Protein AF-A0A2E9U7H0-F1 (afdb_monomer_lite)

Structure (mmCIF, N/CA/C/O backbone):
data_AF-A0A2E9U7H0-F1
#
_entry.id   AF-A0A2E9U7H0-F1
#
loop_
_atom_site.group_PDB
_atom_site.id
_atom_site.type_symbol
_atom_site.label_atom_id
_atom_site.label_alt_id
_atom_site.label_comp_id
_atom_site.label_asym_id
_atom_site.label_entity_id
_atom_site.label_seq_id
_atom_site.pdbx_PDB_ins_code
_atom_site.Cartn_x
_atom_site.Cartn_y
_atom_site.Cartn_z
_atom_site.occupancy
_atom_site.B_iso_or_equiv
_atom_site.auth_seq_id
_atom_site.auth_comp_id
_atom_site.auth_asym_id
_atom_site.auth_atom_id
_atom_site.pdbx_PDB_model_num
ATOM 1 N N . VAL A 1 1 ? -11.841 -15.320 25.698 1.00 79.38 1 VAL A N 1
ATOM 2 C CA . VAL A 1 1 ? -11.397 -14.280 24.738 1.00 79.38 1 VAL A CA 1
ATOM 3 C C . VAL A 1 1 ? -12.535 -13.711 23.890 1.00 79.38 1 VAL A C 1
ATOM 5 O O . VAL A 1 1 ? -13.037 -12.668 24.269 1.00 79.38 1 VAL A O 1
ATOM 8 N N . ALA A 1 2 ? -13.002 -14.340 22.795 1.00 81.38 2 ALA A N 1
ATOM 9 C CA . ALA A 1 2 ? -13.961 -13.701 21.863 1.00 81.38 2 ALA A CA 1
ATOM 10 C C . ALA A 1 2 ? -15.262 -13.190 22.521 1.00 81.38 2 ALA A C 1
ATOM 12 O O . ALA A 1 2 ? -15.654 -12.044 22.304 1.00 81.38 2 ALA A O 1
ATOM 13 N N . GLY A 1 3 ? -15.876 -14.000 23.393 1.00 81.75 3 GLY A N 1
ATOM 14 C CA . GLY A 1 3 ? -17.064 -13.599 24.160 1.00 81.75 3 GLY A CA 1
ATOM 15 C C . GLY A 1 3 ? -16.808 -12.492 25.192 1.00 81.75 3 GLY A C 1
ATOM 16 O O . GLY A 1 3 ? -17.699 -11.694 25.458 1.00 81.75 3 GLY A O 1
ATOM 17 N N . GLU A 1 4 ? -15.588 -12.390 25.725 1.00 86.81 4 GLU A N 1
ATOM 18 C CA . GLU A 1 4 ? -15.208 -11.348 26.692 1.00 86.81 4 GLU A CA 1
ATOM 19 C C . GLU A 1 4 ? -14.979 -10.003 25.995 1.00 86.81 4 GLU A C 1
ATOM 21 O O . GLU A 1 4 ? -15.407 -8.966 26.494 1.00 86.81 4 GLU A O 1
ATOM 26 N N . VAL A 1 5 ? -14.354 -10.020 24.810 1.00 83.88 5 VAL A N 1
ATOM 27 C CA . VAL A 1 5 ? -14.070 -8.805 24.026 1.00 83.88 5 VAL A CA 1
ATOM 28 C C . VAL A 1 5 ? -15.203 -8.411 23.075 1.00 83.88 5 VAL A C 1
ATOM 30 O O . VAL A 1 5 ? -15.071 -7.429 22.348 1.00 83.88 5 VAL A O 1
ATOM 33 N N . LYS A 1 6 ? -16.312 -9.166 23.063 1.00 86.06 6 LYS A N 1
ATOM 34 C CA . LYS A 1 6 ? -17.460 -8.970 22.157 1.00 86.06 6 LYS A CA 1
ATOM 35 C C . LYS A 1 6 ? -17.037 -8.837 20.685 1.00 86.06 6 LYS A C 1
ATOM 37 O O . LYS A 1 6 ? -17.562 -7.997 19.956 1.00 86.06 6 LYS A O 1
ATOM 42 N N . ALA A 1 7 ? -16.072 -9.650 20.262 1.00 84.19 7 ALA A N 1
ATOM 43 C CA . ALA A 1 7 ? -15.556 -9.658 18.896 1.00 84.19 7 ALA A CA 1
ATOM 44 C C . ALA A 1 7 ? -15.972 -10.934 18.157 1.00 84.19 7 ALA A C 1
ATOM 46 O O . ALA A 1 7 ? -16.203 -11.975 18.775 1.00 84.19 7 ALA A O 1
ATOM 47 N N . ASP A 1 8 ? -16.031 -10.851 16.827 1.00 88.38 8 ASP A N 1
ATOM 48 C CA . ASP A 1 8 ? -16.269 -12.011 15.970 1.00 88.38 8 ASP A CA 1
ATOM 49 C C . ASP A 1 8 ? -15.183 -13.081 16.175 1.00 88.38 8 ASP A C 1
ATOM 51 O O . ASP A 1 8 ? -13.991 -12.772 16.276 1.00 88.38 8 ASP A O 1
ATOM 55 N N . VAL A 1 9 ? -15.585 -14.352 16.234 1.00 90.88 9 VAL A N 1
ATOM 56 C CA . VAL A 1 9 ? -14.659 -15.470 16.474 1.00 90.88 9 VAL A CA 1
ATOM 57 C C . VAL A 1 9 ? -13.610 -15.563 15.365 1.00 90.88 9 VAL A C 1
ATOM 59 O O . VAL A 1 9 ? -12.429 -15.750 15.657 1.00 90.88 9 VAL A O 1
ATOM 62 N N . SER A 1 10 ? -14.011 -15.365 14.109 1.00 89.00 10 SER A N 1
ATOM 63 C CA . SER A 1 10 ? -13.113 -15.402 12.951 1.00 89.00 10 SER A CA 1
ATOM 64 C C . SER A 1 10 ? -12.089 -14.275 13.016 1.00 89.00 10 SER A C 1
ATOM 66 O O . SER A 1 10 ? -10.922 -14.487 12.684 1.00 89.00 10 SER A O 1
ATOM 68 N N . LEU A 1 11 ? -12.489 -13.092 13.498 1.00 85.88 11 LEU A N 1
ATOM 69 C CA . LEU A 1 11 ? -11.572 -11.973 13.719 1.00 85.88 11 LEU A CA 1
ATOM 70 C C . LEU A 1 11 ? -10.516 -12.316 14.778 1.00 85.88 11 LEU A C 1
ATOM 72 O O . LEU A 1 11 ? -9.325 -12.107 14.547 1.00 85.88 11 LEU A O 1
ATOM 76 N N . VAL A 1 12 ? -10.934 -12.878 15.916 1.00 89.69 12 VAL A N 1
ATOM 77 C CA . VAL A 1 12 ? -10.012 -13.272 16.995 1.00 89.69 12 VAL A CA 1
ATOM 78 C C . VAL A 1 12 ? -9.041 -14.352 16.523 1.00 89.69 12 VAL A C 1
ATOM 80 O O . VAL A 1 12 ? -7.839 -14.238 16.768 1.00 89.69 12 VAL A O 1
ATOM 83 N N . ILE A 1 13 ? -9.531 -15.366 15.807 1.00 91.69 13 ILE A N 1
ATOM 84 C CA . ILE A 1 13 ? -8.687 -16.412 15.216 1.00 91.69 13 ILE A CA 1
ATOM 85 C C . ILE A 1 13 ? -7.680 -15.792 14.242 1.00 91.69 13 ILE A C 1
ATOM 87 O O . ILE A 1 13 ? -6.484 -16.051 14.358 1.00 91.69 13 ILE A O 1
ATOM 91 N N . SER A 1 14 ? -8.134 -14.926 13.334 1.00 84.69 14 SER A N 1
ATOM 92 C CA . SER A 1 14 ? -7.275 -14.313 12.313 1.00 84.69 14 SER A CA 1
ATOM 93 C C . SER A 1 14 ? -6.161 -13.465 12.932 1.00 84.69 14 SER A C 1
ATOM 95 O O . SER A 1 14 ? -4.997 -13.621 12.570 1.00 84.69 14 SER A O 1
ATOM 97 N N . ILE A 1 15 ? -6.485 -12.616 13.915 1.00 87.12 15 ILE A N 1
ATOM 98 C CA . ILE A 1 15 ? -5.487 -11.798 14.624 1.00 87.12 15 ILE A CA 1
ATOM 99 C C . ILE A 1 15 ? -4.503 -12.688 15.395 1.00 87.12 15 ILE A C 1
ATOM 101 O O . ILE A 1 15 ? -3.303 -12.415 15.397 1.00 87.12 15 ILE A O 1
ATOM 105 N N . THR A 1 16 ? -4.982 -13.776 16.004 1.00 91.44 16 THR A N 1
ATOM 106 C CA . THR A 1 16 ? -4.124 -14.721 16.736 1.00 91.44 16 THR A CA 1
ATOM 107 C C . THR A 1 16 ? -3.140 -15.418 15.799 1.00 91.44 16 THR A C 1
ATOM 109 O O . THR A 1 16 ? -1.953 -15.492 16.110 1.00 91.44 16 THR A O 1
ATOM 112 N N . ILE A 1 17 ? -3.601 -15.875 14.630 1.00 90.25 17 ILE A N 1
ATOM 113 C CA . ILE A 1 17 ? -2.740 -16.482 13.608 1.00 90.25 17 ILE A CA 1
ATOM 114 C C . ILE A 1 17 ? -1.683 -15.480 13.144 1.00 90.25 17 ILE A C 1
ATOM 116 O O . ILE A 1 17 ? -0.507 -15.827 13.099 1.00 90.25 17 ILE A O 1
ATOM 120 N N . ILE A 1 18 ? -2.064 -14.230 12.858 1.00 86.94 18 ILE A N 1
ATOM 121 C CA . ILE A 1 18 ? -1.107 -13.182 12.469 1.00 86.94 18 ILE A CA 1
ATOM 122 C C . ILE A 1 18 ? -0.058 -12.976 13.567 1.00 86.94 18 ILE A C 1
ATOM 124 O O . ILE A 1 18 ? 1.137 -12.930 13.271 1.00 86.94 18 ILE A O 1
ATOM 128 N N . GLY A 1 19 ? -0.480 -12.899 14.832 1.00 87.31 19 GLY A N 1
ATOM 129 C CA . GLY A 1 19 ? 0.429 -12.765 15.970 1.00 87.31 19 GLY A CA 1
ATOM 130 C C . GLY A 1 19 ? 1.410 -13.935 16.073 1.00 87.31 19 GLY A C 1
ATOM 131 O O . GLY A 1 19 ? 2.612 -13.722 16.222 1.00 87.31 19 GLY A O 1
ATOM 132 N N . PHE A 1 20 ? 0.921 -15.166 15.911 1.00 92.19 20 PHE A N 1
ATOM 133 C CA . PHE A 1 20 ? 1.756 -16.365 15.947 1.00 92.19 20 PHE A CA 1
ATOM 134 C C . PHE A 1 20 ? 2.733 -16.434 14.767 1.00 92.19 20 PHE A C 1
ATOM 136 O O . PHE A 1 20 ? 3.910 -16.724 14.959 1.00 92.19 20 PHE A O 1
ATOM 143 N N . MET A 1 21 ? 2.280 -16.104 13.556 1.00 86.62 21 MET A N 1
ATOM 144 C CA . MET A 1 21 ? 3.139 -16.055 12.369 1.00 86.62 21 MET A CA 1
ATOM 145 C C . MET A 1 21 ? 4.197 -14.956 12.480 1.00 86.62 21 MET A C 1
ATOM 147 O O . MET A 1 21 ? 5.332 -15.162 12.061 1.00 86.62 21 MET A O 1
ATOM 151 N N . THR A 1 22 ? 3.859 -13.822 13.096 1.00 85.75 22 THR A N 1
ATOM 152 C CA . THR A 1 22 ? 4.821 -12.749 13.380 1.00 85.75 22 THR A CA 1
ATOM 153 C C . THR A 1 22 ? 5.880 -13.235 14.364 1.00 85.75 22 THR A C 1
ATOM 155 O O . THR A 1 22 ? 7.069 -13.100 14.087 1.00 85.75 22 THR A O 1
ATOM 158 N N . LEU A 1 23 ? 5.468 -13.870 15.469 1.00 88.88 23 LEU A N 1
ATOM 159 C CA . LEU A 1 23 ? 6.382 -14.482 16.436 1.00 88.88 23 LEU A CA 1
ATOM 160 C C . LEU A 1 23 ? 7.292 -15.526 15.773 1.00 88.88 23 LEU A C 1
ATOM 162 O O . LEU A 1 23 ? 8.495 -15.531 16.020 1.00 88.88 23 LEU A O 1
ATOM 166 N N . HIS A 1 24 ? 6.736 -16.382 14.916 1.00 87.81 24 HIS A N 1
ATOM 167 C CA . HIS A 1 24 ? 7.499 -17.378 14.168 1.00 87.81 24 HIS A CA 1
ATOM 168 C C . HIS A 1 24 ? 8.504 -16.729 13.205 1.00 87.81 24 HIS A C 1
ATOM 170 O O . HIS A 1 24 ? 9.631 -17.196 13.081 1.00 87.81 24 HIS A O 1
ATOM 176 N N . GLN A 1 25 ? 8.120 -15.639 12.537 1.00 81.56 25 GLN A N 1
ATOM 177 C CA . GLN A 1 25 ? 8.962 -14.954 11.560 1.00 81.56 25 GLN A CA 1
ATOM 178 C C . GLN A 1 25 ? 10.142 -14.213 12.198 1.00 81.56 25 GLN A C 1
ATOM 180 O O . GLN A 1 25 ? 11.247 -14.261 11.662 1.00 81.56 25 GLN A O 1
ATOM 185 N N . VAL A 1 26 ? 9.914 -13.499 13.304 1.00 84.06 26 VAL A N 1
ATOM 186 C CA . VAL A 1 26 ? 10.950 -12.658 13.935 1.00 84.06 26 VAL A CA 1
ATOM 187 C C . VAL A 1 26 ? 11.701 -13.379 15.057 1.00 84.06 26 VAL A C 1
ATOM 189 O O . VAL A 1 26 ? 12.783 -12.951 15.452 1.00 84.06 26 VAL A O 1
ATOM 192 N N . GLY A 1 27 ? 11.144 -14.481 15.565 1.00 90.38 27 GLY A N 1
ATOM 193 C CA . GLY A 1 27 ? 11.663 -15.215 16.712 1.00 90.38 27 GLY A CA 1
ATOM 194 C C . GLY A 1 27 ? 11.305 -14.568 18.054 1.00 90.38 27 GLY A C 1
ATOM 195 O O . GLY A 1 27 ? 10.995 -13.379 18.156 1.00 90.38 27 GLY A O 1
ATOM 196 N N . ARG A 1 28 ? 11.370 -15.366 19.125 1.00 93.31 28 ARG A N 1
ATOM 197 C CA . ARG A 1 28 ? 10.924 -14.961 20.468 1.00 93.31 28 ARG A CA 1
ATOM 198 C C . ARG A 1 28 ? 11.655 -13.732 21.008 1.00 93.31 28 ARG A C 1
ATOM 200 O O . ARG A 1 28 ? 11.013 -12.817 21.506 1.00 93.31 28 ARG A O 1
ATOM 207 N N . THR A 1 29 ? 12.979 -13.693 20.881 1.00 93.19 29 THR A N 1
ATOM 208 C CA . THR A 1 29 ? 13.803 -12.606 21.426 1.00 93.19 29 THR A CA 1
ATOM 209 C C . THR A 1 29 ? 13.477 -11.256 20.792 1.00 93.19 29 THR A C 1
ATOM 211 O O . THR A 1 29 ? 13.300 -10.274 21.509 1.00 93.19 29 THR A O 1
ATOM 214 N N . ALA A 1 30 ? 13.369 -11.193 19.462 1.00 89.19 30 ALA A N 1
ATOM 215 C CA . ALA A 1 30 ? 13.009 -9.957 18.770 1.00 89.19 30 ALA A CA 1
ATOM 216 C C . ALA A 1 30 ? 11.566 -9.542 19.089 1.00 89.19 30 ALA A C 1
ATOM 218 O O . ALA A 1 30 ? 11.294 -8.360 19.266 1.00 89.19 30 ALA A O 1
ATOM 219 N N . PHE A 1 31 ? 10.656 -10.515 19.215 1.00 89.06 31 PHE A N 1
ATOM 220 C CA . PHE A 1 31 ? 9.267 -10.254 19.581 1.00 89.06 31 PHE A CA 1
ATOM 221 C C . PHE A 1 31 ? 9.138 -9.653 20.990 1.00 89.06 31 PHE A C 1
ATOM 223 O O . PHE A 1 31 ? 8.470 -8.638 21.154 1.00 89.06 31 PHE A O 1
ATOM 230 N N . ASP A 1 32 ? 9.808 -10.230 21.992 1.00 89.81 32 ASP A N 1
ATOM 231 C CA . ASP A 1 32 ? 9.742 -9.760 23.385 1.00 89.81 32 ASP A CA 1
ATOM 232 C C . ASP A 1 32 ? 10.440 -8.402 23.593 1.00 89.81 32 ASP A C 1
ATOM 234 O O . ASP A 1 32 ? 10.078 -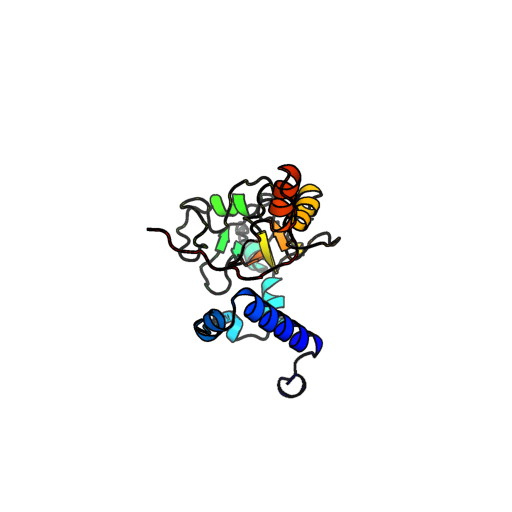7.651 24.496 1.00 89.81 32 ASP A O 1
ATOM 238 N N . THR A 1 33 ? 11.452 -8.082 22.779 1.00 90.38 33 THR A N 1
ATOM 239 C CA . THR A 1 33 ? 12.206 -6.817 22.874 1.00 90.38 33 THR A CA 1
ATOM 240 C C . THR A 1 33 ? 11.607 -5.688 22.036 1.00 90.38 33 THR A C 1
ATOM 242 O O . THR A 1 33 ? 11.998 -4.529 22.203 1.00 90.38 33 THR A O 1
ATOM 245 N N . ALA A 1 34 ? 10.656 -5.993 21.149 1.00 83.88 34 ALA A N 1
ATOM 246 C CA . ALA A 1 34 ? 9.974 -4.989 20.351 1.00 83.88 34 ALA A CA 1
ATOM 247 C C . ALA A 1 34 ? 9.171 -4.046 21.257 1.00 83.88 34 ALA A C 1
ATOM 249 O O . ALA A 1 34 ? 8.369 -4.472 22.089 1.00 83.88 34 ALA A O 1
ATOM 250 N N . GLN A 1 35 ? 9.349 -2.738 21.069 1.00 76.81 35 GLN A N 1
ATOM 251 C CA . GLN A 1 35 ? 8.492 -1.761 21.729 1.00 76.81 35 GLN A CA 1
ATOM 252 C C . GLN A 1 35 ? 7.074 -1.936 21.176 1.00 76.81 35 GLN A C 1
ATOM 254 O O . GLN A 1 35 ? 6.841 -1.696 19.993 1.00 76.81 35 GLN A O 1
ATOM 259 N N . GLY A 1 36 ? 6.133 -2.373 22.018 1.00 71.56 36 GLY A N 1
ATOM 260 C CA . GLY A 1 36 ? 4.719 -2.582 21.679 1.00 71.56 36 GLY A CA 1
ATOM 261 C C . GLY A 1 36 ? 3.948 -1.282 21.417 1.00 71.56 36 GLY A C 1
ATOM 262 O O . GLY A 1 36 ? 2.835 -1.104 21.908 1.00 71.56 36 GLY A O 1
ATOM 263 N N . ASN A 1 37 ? 4.549 -0.346 20.685 1.00 71.75 37 ASN A N 1
ATOM 264 C CA . ASN A 1 37 ? 3.973 0.951 20.383 1.00 71.75 37 ASN A CA 1
ATOM 265 C C . ASN A 1 37 ? 2.858 0.778 19.346 1.00 71.75 37 ASN A C 1
ATOM 267 O O . ASN A 1 37 ? 3.095 0.491 18.173 1.00 71.75 37 ASN A O 1
ATOM 271 N N . LEU A 1 38 ? 1.616 0.971 19.784 1.00 65.88 38 LEU A N 1
ATOM 272 C CA . LEU A 1 38 ? 0.458 1.033 18.899 1.00 65.88 38 LEU A CA 1
ATOM 273 C C . LEU A 1 38 ? 0.414 2.405 18.218 1.00 65.88 38 LEU A C 1
ATOM 275 O O . LEU A 1 38 ? -0.067 3.384 18.793 1.00 65.88 38 LEU A O 1
ATOM 279 N N . HIS A 1 39 ? 0.880 2.469 16.971 1.00 70.06 39 HIS A N 1
ATOM 280 C CA . HIS A 1 39 ? 0.751 3.648 16.112 1.00 70.06 39 HIS A CA 1
ATOM 281 C C . HIS A 1 39 ? -0.678 3.771 15.557 1.00 70.06 39 HIS A C 1
ATOM 283 O O . HIS A 1 39 ? -0.930 3.615 14.367 1.00 70.06 39 HIS A O 1
ATOM 289 N N . ILE A 1 40 ? -1.637 4.024 16.449 1.00 75.38 40 ILE A N 1
ATOM 290 C CA . ILE A 1 40 ? -3.019 4.364 16.096 1.00 75.38 40 ILE A CA 1
ATOM 291 C C . ILE A 1 40 ? -3.185 5.863 16.311 1.00 75.38 40 ILE A C 1
ATOM 293 O O . ILE A 1 40 ? -3.013 6.334 17.440 1.00 75.38 40 ILE A O 1
ATOM 297 N N . SER A 1 41 ? -3.537 6.596 15.253 1.00 79.94 41 SER A N 1
ATOM 298 C CA . SER A 1 41 ? -3.815 8.030 15.349 1.00 79.94 41 SER A CA 1
ATOM 299 C C . SER A 1 41 ? -4.991 8.317 16.283 1.00 79.94 41 SER A C 1
ATOM 301 O O . SER A 1 41 ? -5.918 7.513 16.409 1.00 79.94 41 SER A O 1
ATOM 303 N N . ASP A 1 42 ? -5.003 9.497 16.906 1.00 83.38 42 ASP A N 1
ATOM 304 C CA . ASP A 1 42 ? -6.099 9.922 17.793 1.00 83.38 42 ASP A CA 1
ATOM 305 C C . ASP A 1 42 ? -7.463 9.907 17.079 1.00 83.38 42 ASP A C 1
ATOM 307 O O . ASP A 1 42 ? -8.506 9.600 17.667 1.00 83.38 42 ASP A O 1
ATOM 311 N N . TRP A 1 43 ? -7.452 10.168 15.768 1.00 84.56 43 TRP A N 1
ATOM 312 C CA . TRP A 1 43 ? -8.621 10.043 14.903 1.00 84.56 43 TRP A CA 1
ATOM 313 C C . TRP A 1 43 ? -9.172 8.610 14.868 1.00 84.56 43 TRP A C 1
ATOM 315 O O . TRP A 1 43 ? -10.380 8.426 15.031 1.00 84.56 43 TRP A O 1
ATOM 325 N N . ALA A 1 44 ? -8.316 7.603 14.678 1.00 85.38 44 ALA A N 1
ATOM 326 C CA . ALA A 1 44 ? -8.743 6.207 14.630 1.00 85.38 44 ALA A CA 1
ATOM 327 C C . ALA A 1 44 ? -9.119 5.694 16.026 1.00 85.38 44 ALA A C 1
ATOM 329 O O . ALA A 1 44 ? -10.103 4.977 16.176 1.00 85.38 44 ALA A O 1
ATOM 330 N N . ARG A 1 45 ? -8.385 6.116 17.064 1.00 85.44 45 ARG A N 1
ATOM 331 C CA . ARG A 1 45 ? -8.616 5.710 18.459 1.00 85.44 45 ARG A CA 1
ATOM 332 C C . ARG A 1 45 ? -9.975 6.163 19.000 1.00 85.44 45 ARG A C 1
ATOM 334 O O . ARG A 1 45 ? -10.554 5.489 19.842 1.00 85.44 45 ARG A O 1
ATOM 341 N N . SER A 1 46 ? -10.482 7.295 18.515 1.00 87.50 46 SER A N 1
ATOM 342 C CA . SER A 1 46 ? -11.780 7.857 18.915 1.00 87.50 46 SER A CA 1
ATOM 343 C C . SER A 1 46 ? -12.985 7.264 18.166 1.00 87.50 46 SER A C 1
ATOM 345 O O . SER A 1 46 ? -14.105 7.736 18.358 1.00 87.50 46 SER A O 1
ATOM 347 N N . ARG A 1 47 ? -12.788 6.251 17.310 1.00 88.12 47 ARG A N 1
ATOM 348 C CA . ARG A 1 47 ? -13.821 5.676 16.431 1.00 88.12 47 ARG A CA 1
ATOM 349 C C . ARG A 1 47 ? -13.908 4.162 16.563 1.00 88.12 47 ARG A C 1
ATOM 351 O O . ARG A 1 47 ? -12.935 3.492 16.899 1.00 88.12 47 ARG A O 1
ATOM 358 N N . SER A 1 48 ? -15.072 3.607 16.230 1.00 86.94 48 SER A N 1
ATOM 359 C CA . SER A 1 48 ? -15.192 2.161 16.042 1.00 86.94 48 SER A CA 1
ATOM 360 C C . SER A 1 48 ? -14.501 1.712 14.743 1.00 86.94 48 SER A C 1
ATOM 362 O O . SER A 1 48 ? -14.409 2.496 13.791 1.00 86.94 48 SER A O 1
ATOM 364 N N . PRO A 1 49 ? -14.066 0.443 14.633 1.00 82.94 49 PRO A N 1
ATOM 365 C CA . PRO A 1 49 ? -13.487 -0.088 13.397 1.00 82.94 49 PRO A CA 1
ATOM 366 C C . PRO A 1 49 ? -14.388 0.099 12.167 1.00 82.94 49 PRO A C 1
ATOM 368 O O . PRO A 1 49 ? -13.906 0.423 11.083 1.00 82.94 49 PRO A O 1
ATOM 371 N N . GLN A 1 50 ? -15.706 -0.046 12.335 1.00 84.25 50 GLN A N 1
ATOM 372 C CA . GLN A 1 50 ? -16.684 0.153 11.263 1.00 84.25 50 GLN A CA 1
ATOM 373 C C . GLN A 1 50 ? -16.738 1.617 10.815 1.00 84.25 50 GLN A C 1
ATOM 375 O O . GLN A 1 50 ? -16.819 1.884 9.619 1.00 84.25 50 GLN A O 1
ATOM 380 N N . GLN A 1 51 ? -16.649 2.567 11.752 1.00 87.50 51 GLN A N 1
ATOM 381 C CA . GLN A 1 51 ? -16.584 3.996 11.436 1.00 87.50 51 GLN A CA 1
ATOM 382 C C . GLN A 1 51 ? -15.285 4.356 10.714 1.00 87.50 51 GLN A C 1
ATOM 384 O O . GLN A 1 51 ? -15.327 5.092 9.735 1.00 87.50 51 GLN A O 1
ATOM 389 N N . VAL A 1 52 ? -14.149 3.807 11.156 1.00 87.50 52 VAL A N 1
ATOM 390 C CA . VAL A 1 52 ? -12.852 3.977 10.483 1.00 87.50 52 VAL A CA 1
ATOM 391 C C . VAL A 1 52 ? -12.932 3.473 9.041 1.00 87.50 52 VAL A C 1
ATOM 393 O O . VAL A 1 52 ? -12.585 4.201 8.117 1.00 87.50 52 VAL A O 1
ATOM 396 N N . HIS A 1 53 ? -13.447 2.259 8.830 1.00 83.38 53 HIS A N 1
ATOM 397 C CA . HIS A 1 53 ? -13.599 1.690 7.491 1.00 83.38 53 HIS A CA 1
ATOM 398 C C . HIS A 1 53 ? -14.544 2.520 6.608 1.00 83.38 53 HIS A C 1
ATOM 400 O O . HIS A 1 53 ? -14.211 2.833 5.467 1.00 83.38 53 HIS A O 1
ATOM 406 N N . ALA A 1 54 ? -15.698 2.929 7.144 1.00 82.94 54 ALA A N 1
ATOM 407 C CA . ALA A 1 54 ? -16.648 3.772 6.425 1.00 82.94 54 ALA A CA 1
ATOM 408 C C . ALA A 1 54 ? -16.051 5.142 6.061 1.00 82.94 54 ALA A C 1
ATOM 410 O O . ALA A 1 54 ? -16.267 5.622 4.953 1.00 82.94 54 ALA A O 1
ATOM 411 N N . ASP A 1 55 ? -15.273 5.761 6.955 1.00 83.94 55 ASP A N 1
ATOM 412 C CA . ASP A 1 55 ? -14.608 7.042 6.697 1.00 83.94 55 ASP A CA 1
ATOM 413 C C . ASP A 1 55 ? -13.531 6.930 5.605 1.00 83.94 55 ASP A C 1
ATOM 415 O O . ASP A 1 55 ? -13.385 7.856 4.809 1.00 83.94 55 ASP A O 1
ATOM 419 N N . ARG A 1 56 ? -12.807 5.804 5.518 1.00 84.06 56 ARG A N 1
ATOM 420 C CA . ARG A 1 56 ? -11.822 5.557 4.445 1.00 84.06 56 ARG A CA 1
ATOM 421 C C . ARG A 1 56 ? -12.459 5.404 3.065 1.00 84.06 56 ARG A C 1
ATOM 423 O O . ARG A 1 56 ? -11.802 5.681 2.067 1.00 84.06 56 ARG A O 1
ATOM 430 N N . ALA A 1 57 ? -13.707 4.943 3.014 1.00 69.25 57 ALA A N 1
ATOM 431 C CA . ALA A 1 57 ? -14.478 4.787 1.783 1.00 69.25 57 ALA A CA 1
ATOM 432 C C . ALA A 1 57 ? -15.148 6.094 1.319 1.00 69.25 57 ALA A C 1
ATOM 434 O O . ALA A 1 57 ? -15.735 6.127 0.244 1.00 69.25 57 ALA A O 1
ATOM 435 N N . LYS A 1 58 ? -15.084 7.180 2.105 1.00 76.94 58 LYS A N 1
ATOM 436 C CA . LYS A 1 58 ? -15.681 8.460 1.709 1.00 76.94 58 LYS A CA 1
ATOM 437 C C . LYS A 1 58 ? -14.877 9.114 0.584 1.00 76.94 58 LYS A C 1
ATOM 439 O O . LYS A 1 58 ? -13.706 9.457 0.752 1.00 76.94 58 LYS A O 1
ATOM 444 N N . ASN A 1 59 ? -15.552 9.359 -0.533 1.00 59.00 59 ASN A N 1
ATOM 445 C CA . ASN A 1 59 ? -15.048 10.125 -1.667 1.00 59.00 59 ASN A CA 1
ATOM 446 C C . ASN A 1 59 ? -14.607 11.528 -1.241 1.00 59.00 59 ASN A C 1
ATOM 448 O O . ASN A 1 59 ? -15.240 12.170 -0.397 1.00 59.00 59 ASN A O 1
ATOM 452 N N . GLY A 1 60 ? -13.576 12.055 -1.900 1.00 55.75 60 GLY A N 1
ATOM 453 C CA . GLY A 1 60 ? -13.093 13.431 -1.735 1.00 55.75 60 GLY A CA 1
ATOM 454 C C . GLY A 1 60 ? -14.012 14.485 -2.340 1.00 55.75 60 GLY A C 1
ATOM 455 O O . GLY A 1 60 ? -13.563 15.572 -2.700 1.00 55.75 60 GLY A O 1
ATOM 456 N N . GLY A 1 61 ? -15.300 14.175 -2.484 1.00 49.47 61 GLY A N 1
ATOM 457 C CA . GLY A 1 61 ? -16.304 15.116 -2.928 1.00 49.47 61 GLY A CA 1
ATOM 458 C C . GLY A 1 61 ? -16.478 16.186 -1.865 1.00 49.47 61 GLY A C 1
ATOM 459 O O . GLY A 1 61 ? -17.209 15.988 -0.896 1.00 49.47 61 GLY A O 1
ATOM 460 N N . GLY A 1 62 ? -15.822 17.332 -2.061 1.00 46.69 62 GLY A N 1
ATOM 461 C CA . GLY A 1 62 ? -16.211 18.569 -1.398 1.00 46.69 62 GLY A CA 1
ATOM 462 C C . GLY A 1 62 ? -17.735 18.654 -1.418 1.00 46.69 62 GLY A C 1
ATOM 463 O O . GLY A 1 62 ? -18.346 18.427 -2.466 1.00 46.69 62 GLY A O 1
ATOM 464 N N . GLY A 1 63 ? -18.335 18.873 -0.245 1.00 46.09 63 GLY A N 1
ATOM 465 C CA . GLY A 1 63 ? -19.788 18.878 -0.092 1.00 46.09 63 GLY A CA 1
ATOM 466 C C . GLY A 1 63 ? -20.461 19.812 -1.098 1.00 46.09 63 GLY A C 1
ATOM 467 O O . GLY A 1 63 ? -19.801 20.592 -1.774 1.00 46.09 63 GLY A O 1
ATOM 468 N N . PHE A 1 64 ? -21.785 19.771 -1.179 1.00 46.56 64 PHE A N 1
ATOM 469 C CA . PHE A 1 64 ? -22.609 20.526 -2.138 1.00 46.56 64 PHE A CA 1
ATOM 470 C C . PHE A 1 64 ? -22.146 21.987 -2.420 1.00 46.56 64 PHE A C 1
ATOM 472 O O . PHE A 1 64 ? -22.217 22.466 -3.549 1.00 46.56 64 PHE A O 1
ATOM 479 N N . LEU A 1 65 ? -21.569 22.668 -1.422 1.00 53.22 65 LEU A N 1
ATOM 480 C CA . LEU A 1 65 ? -20.959 24.007 -1.503 1.00 53.22 65 LEU A CA 1
ATOM 481 C C . LEU A 1 65 ? -19.644 24.126 -2.312 1.00 53.22 65 LEU A C 1
ATOM 483 O O . LEU A 1 65 ? -19.341 25.208 -2.810 1.00 53.22 65 LEU A O 1
ATOM 487 N N . GLY A 1 66 ? -18.846 23.064 -2.440 1.00 50.97 66 GLY A N 1
ATOM 488 C CA . GLY A 1 66 ? -17.594 23.044 -3.210 1.00 50.97 66 GLY A CA 1
ATOM 489 C C . GLY A 1 66 ? -17.823 22.986 -4.722 1.00 50.97 66 GLY A C 1
ATOM 490 O O . GLY A 1 66 ? -17.088 23.620 -5.477 1.00 50.97 66 GLY A O 1
ATOM 491 N N . TYR A 1 67 ? -18.896 22.311 -5.151 1.00 49.94 67 TYR A N 1
ATOM 492 C CA . TYR A 1 67 ? -19.346 22.279 -6.548 1.00 49.94 67 TYR A CA 1
ATOM 493 C C . TYR A 1 67 ? -19.796 23.669 -7.028 1.00 49.94 67 TYR A C 1
ATOM 495 O O . TYR A 1 67 ? -19.455 24.085 -8.131 1.00 49.94 67 TYR A O 1
ATOM 503 N N . LEU A 1 68 ? -20.470 24.436 -6.161 1.00 53.06 68 LEU A N 1
ATOM 504 C CA . LEU A 1 68 ? -20.932 25.796 -6.466 1.00 53.06 68 LEU A CA 1
ATOM 505 C C . LEU A 1 68 ? -19.806 26.846 -6.536 1.00 53.06 68 LEU A C 1
ATOM 507 O O . LEU A 1 68 ? -20.010 27.917 -7.097 1.00 53.06 68 LEU A O 1
ATOM 511 N N . LYS A 1 69 ? -18.623 26.559 -5.976 1.00 53.47 69 LYS A N 1
ATOM 512 C CA . LYS A 1 69 ? -17.474 27.484 -5.946 1.00 53.47 69 LYS A CA 1
ATOM 513 C C . LYS A 1 69 ? -16.419 27.219 -7.025 1.00 53.47 69 LYS A C 1
ATOM 515 O O . LYS A 1 69 ? -15.377 27.866 -7.000 1.00 53.47 69 LYS A O 1
ATOM 520 N N . GLY A 1 70 ? -16.649 26.279 -7.947 1.00 43.81 70 GLY A N 1
ATOM 521 C CA . GLY A 1 70 ? -15.691 25.972 -9.020 1.00 43.81 70 GLY A CA 1
ATOM 522 C C . GLY A 1 70 ? -14.319 25.502 -8.516 1.00 43.81 70 GLY A C 1
ATOM 523 O O . GLY A 1 70 ? -13.326 25.600 -9.236 1.00 43.81 70 GLY A O 1
ATOM 524 N N . LEU A 1 71 ? -14.242 25.018 -7.271 1.00 49.47 71 LEU A N 1
ATOM 525 C CA . LEU A 1 71 ? -13.002 24.526 -6.680 1.00 49.47 71 LEU A CA 1
ATOM 526 C C . LEU A 1 71 ? -12.608 23.228 -7.389 1.00 49.47 71 LEU A C 1
ATOM 528 O O . LEU A 1 71 ? -13.372 22.259 -7.396 1.00 49.47 71 LEU A O 1
ATOM 532 N N . LYS A 1 72 ? -11.409 23.214 -7.988 1.00 50.28 72 LYS A N 1
ATOM 533 C CA . LYS A 1 72 ? -10.779 21.984 -8.482 1.00 50.28 72 LYS A CA 1
ATOM 534 C C . LYS A 1 72 ? -10.802 20.950 -7.355 1.00 50.28 72 LYS A C 1
ATOM 536 O O . LYS A 1 72 ? -10.449 21.261 -6.218 1.00 50.28 72 LYS A O 1
ATOM 541 N N . ARG A 1 73 ? -11.277 19.742 -7.662 1.00 55.12 73 ARG A N 1
ATOM 542 C CA . ARG A 1 73 ? -11.281 18.638 -6.702 1.00 55.12 73 ARG A CA 1
ATOM 543 C C . ARG A 1 73 ? -9.841 18.181 -6.497 1.00 55.12 73 ARG A C 1
ATOM 545 O O . ARG A 1 73 ? -9.298 17.446 -7.312 1.00 55.12 73 ARG A O 1
ATOM 552 N N . ASP A 1 74 ? -9.233 18.651 -5.419 1.00 62.00 74 ASP A N 1
ATOM 553 C CA . ASP A 1 74 ? -7.925 18.190 -4.967 1.00 62.00 74 ASP A CA 1
ATOM 554 C C . ASP A 1 74 ? -8.123 16.869 -4.215 1.00 62.00 74 ASP A C 1
ATOM 556 O O . ASP A 1 74 ? -8.234 16.829 -2.989 1.00 62.00 74 ASP A O 1
ATOM 560 N N . TYR A 1 75 ? -8.244 15.775 -4.965 1.00 67.56 75 TYR A N 1
ATOM 561 C CA . TYR A 1 75 ? -8.252 14.443 -4.375 1.00 67.56 75 TYR A CA 1
ATOM 562 C C . TYR A 1 75 ? -6.876 14.133 -3.776 1.00 67.56 75 TYR A C 1
ATOM 564 O O . TYR A 1 75 ? -5.833 14.542 -4.295 1.00 67.56 75 TYR A O 1
ATOM 572 N N . THR A 1 76 ? -6.871 13.403 -2.667 1.00 83.12 76 THR A N 1
ATOM 573 C CA . THR A 1 76 ? -5.663 13.094 -1.899 1.00 83.12 76 THR A CA 1
ATOM 574 C C . THR A 1 76 ? -5.525 11.595 -1.710 1.00 83.12 76 THR A C 1
ATOM 576 O O . THR A 1 76 ? -6.498 10.881 -1.454 1.00 83.12 76 THR A O 1
ATOM 579 N N . ILE A 1 77 ? -4.292 11.119 -1.829 1.00 88.38 77 ILE A N 1
ATOM 580 C CA . ILE A 1 77 ? -3.911 9.772 -1.431 1.00 88.38 77 ILE A CA 1
ATOM 581 C C . ILE A 1 77 ? -3.304 9.870 -0.044 1.00 88.38 77 ILE A C 1
ATOM 583 O O . ILE A 1 77 ? -2.376 10.647 0.168 1.00 88.38 77 ILE A O 1
ATOM 587 N N . ARG A 1 78 ? -3.817 9.083 0.901 1.00 90.50 78 ARG A N 1
ATOM 588 C CA . ARG A 1 78 ? -3.249 8.976 2.249 1.00 90.50 78 ARG A CA 1
ATOM 589 C C . ARG A 1 78 ? -2.411 7.716 2.336 1.00 90.50 78 ARG A C 1
ATOM 591 O O . ARG A 1 78 ? -2.943 6.643 2.068 1.00 90.50 78 ARG A O 1
ATOM 598 N N . PHE A 1 79 ? -1.135 7.848 2.685 1.00 89.31 79 PHE A N 1
ATOM 599 C CA . PHE A 1 79 ? -0.193 6.723 2.707 1.00 89.31 79 PHE A CA 1
ATOM 600 C C . PHE A 1 79 ? 0.166 6.230 4.111 1.00 89.31 79 PHE A C 1
ATOM 602 O O . PHE A 1 79 ? 0.676 5.118 4.249 1.00 89.31 79 PHE A O 1
ATOM 609 N N . ASP A 1 80 ? -0.130 7.033 5.135 1.00 86.31 80 ASP A N 1
ATOM 610 C CA . ASP A 1 80 ? -0.047 6.637 6.537 1.00 86.31 80 ASP A CA 1
ATOM 611 C C . ASP A 1 80 ? -1.188 7.306 7.326 1.00 86.31 80 ASP A C 1
ATOM 613 O O . ASP A 1 80 ? -1.342 8.525 7.336 1.00 86.31 80 ASP A O 1
ATOM 617 N N . GLU A 1 81 ? -2.045 6.513 7.969 1.00 84.88 81 GLU A N 1
ATOM 618 C CA . GLU A 1 81 ? -3.146 7.035 8.789 1.00 84.88 81 GLU A CA 1
ATOM 619 C C . GLU A 1 81 ? -2.720 7.452 10.200 1.00 84.88 81 GLU A C 1
ATOM 621 O O . GLU A 1 81 ? -3.502 8.090 10.913 1.00 84.88 81 GLU A O 1
ATOM 626 N N . GLY A 1 82 ? -1.502 7.092 10.610 1.00 80.81 82 GLY A N 1
ATOM 627 C CA . GLY A 1 82 ? -0.890 7.512 11.863 1.00 80.81 82 GLY A CA 1
ATOM 628 C C . GLY A 1 82 ? -0.610 9.013 11.896 1.00 80.81 82 GLY A C 1
ATOM 629 O O . GLY A 1 82 ? -0.667 9.621 12.966 1.00 80.81 82 GLY A O 1
ATOM 630 N N . PHE A 1 83 ? -0.395 9.634 10.731 1.00 80.94 83 PHE A N 1
ATOM 631 C CA . PHE A 1 83 ? 0.027 11.028 10.620 1.00 80.94 83 PHE A CA 1
ATOM 632 C C . PHE A 1 83 ? -0.900 11.834 9.708 1.00 80.94 83 PHE A C 1
ATOM 634 O O . PHE A 1 83 ? -1.061 11.545 8.527 1.00 80.94 83 PHE A O 1
ATOM 641 N N . LYS A 1 84 ? -1.475 12.924 10.233 1.00 77.19 84 LYS A N 1
ATOM 642 C CA . LYS A 1 84 ? -2.423 13.783 9.494 1.00 77.19 84 LYS A CA 1
ATOM 643 C C . LYS A 1 84 ? -1.846 14.347 8.184 1.00 77.19 84 LYS A C 1
ATOM 645 O O . LYS A 1 84 ? -2.606 14.585 7.252 1.00 77.19 84 LYS A O 1
ATOM 650 N N . GLY A 1 85 ? -0.533 14.578 8.133 1.00 80.12 85 GLY A N 1
ATOM 651 C CA . GLY A 1 85 ? 0.173 15.115 6.965 1.00 80.12 85 GLY A CA 1
ATOM 652 C C . GLY A 1 85 ? 0.693 14.062 5.984 1.00 80.12 85 GLY A C 1
ATOM 653 O O . GLY A 1 85 ? 1.293 14.436 4.983 1.00 80.12 85 GLY A O 1
ATOM 654 N N . ALA A 1 86 ? 0.496 12.764 6.241 1.00 87.50 86 ALA A N 1
ATOM 655 C CA . ALA A 1 86 ? 0.977 11.696 5.366 1.00 87.50 86 ALA A CA 1
ATOM 656 C C . ALA A 1 86 ? 0.039 11.480 4.167 1.00 87.50 86 ALA A C 1
ATOM 658 O O . ALA A 1 86 ? -0.627 10.449 4.007 1.00 87.50 86 ALA A O 1
ATOM 659 N N . THR A 1 87 ? -0.016 12.504 3.319 1.00 89.31 87 THR A N 1
ATOM 660 C CA . THR A 1 87 ? -0.809 12.547 2.094 1.00 89.31 87 THR A CA 1
ATOM 661 C C . THR A 1 87 ? 0.007 13.080 0.925 1.00 89.31 87 THR A C 1
ATOM 663 O O . THR A 1 87 ? 0.903 13.886 1.146 1.00 89.31 87 THR A O 1
ATOM 666 N N . PHE A 1 88 ? -0.362 12.701 -0.297 1.00 90.00 88 PHE A N 1
ATOM 667 C CA . PHE A 1 88 ? 0.087 13.353 -1.530 1.00 90.00 88 PHE A CA 1
ATOM 668 C C . PHE A 1 88 ? -1.090 13.581 -2.485 1.00 90.00 88 PHE A C 1
ATOM 670 O O . PHE A 1 88 ? -2.151 12.954 -2.351 1.00 90.00 88 PHE A O 1
ATOM 677 N N . LYS A 1 89 ? -0.939 14.503 -3.442 1.00 88.75 89 LYS A N 1
ATOM 678 C CA . LYS A 1 89 ? -2.016 14.821 -4.394 1.00 88.75 89 LYS A CA 1
ATOM 679 C C . LYS A 1 89 ? -2.256 13.674 -5.371 1.00 88.75 89 LYS A C 1
ATOM 681 O O . LYS A 1 89 ? -1.326 13.138 -5.969 1.00 88.75 89 LYS A O 1
ATOM 686 N N . LEU A 1 90 ? -3.526 13.340 -5.586 1.00 85.94 90 LEU A N 1
ATOM 687 C CA . LEU A 1 90 ? -3.910 12.486 -6.700 1.00 85.94 90 LEU A CA 1
ATOM 688 C C . LEU A 1 90 ? -3.685 13.230 -8.019 1.00 85.94 90 LEU A C 1
ATOM 690 O O . LEU A 1 90 ? -4.036 14.402 -8.156 1.00 85.94 90 LEU A O 1
ATOM 694 N N . ILE A 1 91 ? -3.191 12.504 -9.017 1.00 86.00 91 ILE A N 1
ATOM 695 C CA . ILE A 1 91 ? -3.261 12.908 -10.417 1.00 86.00 91 ILE A CA 1
ATOM 696 C C . ILE A 1 91 ? -4.115 11.860 -11.131 1.00 86.00 91 ILE A C 1
ATOM 698 O O . ILE A 1 91 ? -3.748 10.686 -11.193 1.00 86.00 91 ILE A O 1
ATOM 702 N N . GLU A 1 92 ? -5.287 12.269 -11.611 1.00 84.12 92 GLU A N 1
ATOM 703 C CA . GLU A 1 92 ? -6.268 11.357 -12.203 1.00 84.12 92 GLU A CA 1
ATOM 704 C C . GLU A 1 92 ? -5.667 10.570 -13.379 1.00 84.12 92 GLU A C 1
ATOM 706 O O . GLU A 1 92 ? -4.981 11.119 -14.243 1.00 84.12 92 GLU A O 1
ATOM 711 N N . GLY A 1 93 ? -5.895 9.253 -13.398 1.00 81.88 93 GLY A N 1
ATOM 712 C CA . GLY A 1 93 ? -5.414 8.364 -14.465 1.00 81.88 93 GLY A CA 1
ATOM 713 C C . GLY A 1 93 ? -3.905 8.071 -14.445 1.00 81.88 93 GLY A C 1
ATOM 714 O O . GLY A 1 93 ? -3.428 7.253 -15.248 1.00 81.88 93 GLY A O 1
ATOM 715 N N . VAL A 1 94 ? -3.163 8.674 -13.513 1.00 90.19 94 VAL A N 1
ATOM 716 C CA . VAL A 1 94 ? -1.734 8.444 -13.283 1.00 90.19 94 VAL A CA 1
ATOM 717 C C . VAL A 1 94 ? -1.542 7.367 -12.211 1.00 90.19 94 VAL A C 1
ATOM 719 O O . VAL A 1 94 ? -2.380 7.161 -11.334 1.00 90.19 94 VAL A O 1
ATOM 722 N N . GLN A 1 95 ? -0.450 6.607 -12.324 1.00 93.94 95 GLN A N 1
ATOM 723 C CA . GLN A 1 95 ? -0.114 5.558 -11.358 1.00 93.94 95 GLN A CA 1
ATOM 724 C C . GLN A 1 95 ? 0.242 6.172 -10.001 1.00 93.94 95 GLN A C 1
ATOM 726 O O . GLN A 1 95 ? 0.876 7.226 -9.962 1.00 93.94 95 GLN A O 1
ATOM 731 N N . LEU A 1 96 ? -0.079 5.485 -8.902 1.00 94.06 96 LEU A N 1
ATOM 732 C CA . LEU A 1 96 ? 0.179 5.994 -7.548 1.00 94.06 96 LEU A CA 1
ATOM 733 C C . LEU A 1 96 ? 1.649 6.376 -7.332 1.00 94.06 96 LEU A C 1
ATOM 735 O O . LEU A 1 96 ? 1.910 7.449 -6.806 1.00 94.06 96 LEU A O 1
ATOM 739 N N . THR A 1 97 ? 2.601 5.560 -7.805 1.00 92.56 97 THR A N 1
ATOM 740 C CA . THR A 1 97 ? 4.043 5.874 -7.696 1.00 92.56 97 THR A CA 1
ATOM 741 C C . THR A 1 97 ? 4.449 7.112 -8.488 1.00 92.56 97 THR A C 1
ATOM 743 O O . THR A 1 97 ? 5.397 7.788 -8.130 1.00 92.56 97 THR A O 1
ATOM 746 N N . GLN A 1 98 ? 3.779 7.407 -9.603 1.00 90.56 98 GLN A N 1
ATOM 747 C CA . GLN A 1 98 ? 4.102 8.591 -10.397 1.00 90.56 98 GLN A CA 1
ATOM 748 C C . GLN A 1 98 ? 3.459 9.842 -9.791 1.00 90.56 98 GLN A C 1
ATOM 750 O O . GLN A 1 98 ? 4.096 10.888 -9.749 1.00 90.56 98 GLN A O 1
ATOM 755 N N . ALA A 1 99 ? 2.226 9.734 -9.290 1.00 90.75 99 ALA A N 1
ATOM 756 C CA . ALA A 1 99 ? 1.584 10.818 -8.553 1.00 90.75 99 ALA A CA 1
ATOM 757 C C . ALA A 1 99 ? 2.369 11.168 -7.277 1.00 90.75 99 ALA A C 1
ATOM 759 O O . ALA A 1 99 ? 2.581 12.345 -7.004 1.00 90.75 99 ALA A O 1
ATOM 760 N N . SER A 1 100 ? 2.873 10.159 -6.558 1.00 90.31 100 SER A N 1
ATOM 761 C CA . SER A 1 100 ? 3.671 10.356 -5.347 1.00 90.31 100 SER A CA 1
ATOM 762 C C . SER A 1 100 ? 4.988 11.084 -5.617 1.00 90.31 100 SER A C 1
ATOM 764 O O . SER A 1 100 ? 5.386 11.903 -4.809 1.00 90.31 100 SER A O 1
ATOM 766 N N . MET A 1 101 ? 5.644 10.833 -6.754 1.00 87.50 101 MET A N 1
ATOM 767 C CA . MET A 1 101 ? 6.884 11.528 -7.126 1.00 87.50 101 MET A CA 1
ATOM 768 C C . MET A 1 101 ? 6.685 12.998 -7.497 1.00 87.50 101 MET A C 1
ATOM 770 O O . MET A 1 101 ? 7.595 13.807 -7.349 1.00 87.50 101 MET A O 1
ATOM 774 N N . VAL A 1 102 ? 5.533 13.353 -8.073 1.00 87.25 102 VAL A N 1
ATOM 775 C CA . VAL A 1 102 ? 5.252 14.757 -8.418 1.00 87.25 102 VAL A CA 1
ATOM 776 C C . VAL A 1 102 ? 5.112 15.597 -7.148 1.00 87.25 102 VAL A C 1
ATOM 778 O O . VAL A 1 102 ? 5.367 16.802 -7.178 1.00 87.25 102 VAL A O 1
ATOM 781 N N . ASP A 1 103 ? 4.751 14.963 -6.034 1.00 83.31 103 ASP A N 1
ATOM 782 C CA . ASP A 1 103 ? 4.811 15.587 -4.726 1.00 83.31 103 ASP A CA 1
ATOM 783 C C . ASP A 1 103 ? 6.268 15.692 -4.258 1.00 83.31 103 ASP A C 1
ATOM 785 O O . ASP A 1 103 ? 6.885 14.736 -3.801 1.00 83.31 103 ASP A O 1
ATOM 789 N N . GLN A 1 104 ? 6.836 16.881 -4.447 1.00 77.69 104 GLN A N 1
ATOM 790 C CA . GLN A 1 104 ? 8.196 17.227 -4.031 1.00 77.69 104 GLN A CA 1
ATOM 791 C C . GLN A 1 104 ? 8.234 17.760 -2.590 1.00 77.69 104 GLN A C 1
ATOM 793 O O . GLN A 1 104 ? 9.253 18.304 -2.161 1.00 77.69 104 GLN A O 1
ATOM 798 N N . ALA A 1 105 ? 7.119 17.675 -1.856 1.00 75.44 105 ALA A N 1
ATOM 799 C CA . ALA A 1 105 ? 7.108 17.998 -0.441 1.00 75.44 105 ALA A CA 1
ATOM 800 C C . ALA A 1 105 ? 8.060 17.072 0.324 1.00 75.44 105 ALA A C 1
ATOM 802 O O . ALA A 1 105 ? 8.277 15.915 -0.041 1.00 75.44 105 ALA A O 1
ATOM 803 N N . ASP A 1 106 ? 8.616 17.583 1.420 1.00 71.81 106 ASP A N 1
ATOM 804 C CA . ASP A 1 106 ? 9.309 16.712 2.354 1.00 71.81 106 ASP A CA 1
ATOM 805 C C . ASP A 1 106 ? 8.286 15.769 3.000 1.00 71.81 106 ASP A C 1
ATOM 807 O O . ASP A 1 106 ? 7.246 16.198 3.515 1.00 71.81 106 ASP A O 1
ATOM 811 N N . HIS A 1 107 ? 8.576 14.474 2.952 1.00 76.50 107 HIS A N 1
ATOM 812 C CA . HIS A 1 107 ? 7.736 13.430 3.514 1.00 76.50 107 HIS A CA 1
ATOM 813 C C . HIS A 1 107 ? 8.472 12.810 4.704 1.00 76.50 107 HIS A C 1
ATOM 815 O O . HIS A 1 107 ? 9.026 11.718 4.578 1.00 76.50 107 HIS A O 1
ATOM 821 N N . PRO A 1 108 ? 8.444 13.445 5.892 1.00 76.38 108 PRO A N 1
ATOM 822 C CA . PRO A 1 108 ? 9.142 12.939 7.079 1.00 76.38 108 PRO A CA 1
ATOM 823 C C . PRO A 1 108 ? 8.601 11.584 7.564 1.00 76.38 108 PRO A C 1
ATOM 825 O O . PRO A 1 108 ? 9.221 10.920 8.389 1.00 76.38 108 PRO A O 1
ATOM 828 N N . TYR A 1 109 ? 7.435 11.178 7.054 1.00 74.69 109 TYR A N 1
ATOM 829 C CA . TYR A 1 109 ? 6.777 9.897 7.318 1.00 74.69 109 TYR A CA 1
ATOM 830 C C . TYR A 1 109 ? 7.018 8.865 6.208 1.00 74.69 109 TYR A C 1
ATOM 832 O O . TYR A 1 109 ? 6.416 7.793 6.224 1.00 74.69 109 TYR A O 1
ATOM 840 N N . ALA A 1 110 ? 7.832 9.194 5.199 1.00 78.00 110 ALA A N 1
ATOM 841 C CA . ALA A 1 110 ? 8.169 8.256 4.144 1.00 78.00 110 ALA A CA 1
ATOM 842 C C . ALA A 1 110 ? 8.919 7.054 4.723 1.00 78.00 110 ALA A C 1
ATOM 844 O O . ALA A 1 110 ? 9.670 7.142 5.697 1.00 78.00 110 ALA A O 1
ATOM 845 N N . ASN A 1 111 ? 8.707 5.903 4.095 1.00 79.31 111 ASN A N 1
ATOM 846 C CA . ASN A 1 111 ? 9.443 4.705 4.443 1.00 79.31 111 ASN A CA 1
ATOM 847 C C . ASN A 1 111 ? 10.945 4.924 4.172 1.00 79.31 111 ASN A C 1
ATOM 849 O O . ASN A 1 111 ? 11.306 5.559 3.187 1.00 79.31 111 ASN A O 1
ATOM 853 N N . ASN A 1 112 ? 11.826 4.349 4.993 1.00 79.81 112 ASN A N 1
ATOM 854 C CA . ASN A 1 112 ? 13.283 4.460 4.819 1.00 79.81 112 ASN A CA 1
ATOM 855 C C . ASN A 1 112 ? 13.812 3.887 3.487 1.00 79.81 112 ASN A C 1
ATOM 857 O O . ASN A 1 112 ? 14.975 4.083 3.157 1.00 79.81 112 ASN A O 1
ATOM 861 N N . ARG A 1 113 ? 12.971 3.161 2.743 1.00 80.12 113 ARG A N 1
ATOM 862 C CA . ARG A 1 113 ? 13.239 2.662 1.387 1.00 80.12 113 ARG A CA 1
ATOM 863 C C . ARG A 1 113 ? 12.946 3.683 0.285 1.00 80.12 113 ARG A C 1
ATOM 865 O O . ARG A 1 113 ? 13.129 3.356 -0.884 1.00 80.12 113 ARG A O 1
ATOM 872 N N . CYS A 1 114 ? 12.394 4.843 0.618 1.00 82.44 114 CYS A N 1
ATOM 873 C CA . CYS A 1 114 ? 12.131 5.898 -0.349 1.00 82.44 114 CYS A CA 1
ATOM 874 C C . CYS A 1 114 ? 13.390 6.740 -0.538 1.00 82.44 114 CYS A C 1
ATOM 876 O O . CYS A 1 114 ? 13.945 7.256 0.430 1.00 82.44 114 CYS A O 1
ATOM 878 N N . GLU A 1 115 ? 13.813 6.896 -1.788 1.00 78.56 115 GLU A N 1
ATOM 879 C CA . GLU A 1 115 ? 14.891 7.817 -2.131 1.00 78.56 115 GLU A CA 1
ATOM 880 C C . GLU A 1 115 ? 14.394 9.273 -2.048 1.00 78.56 115 GLU A C 1
ATOM 882 O O . GLU A 1 115 ? 13.226 9.547 -2.361 1.00 78.56 115 GLU A O 1
ATOM 887 N N . PRO A 1 116 ? 15.251 10.234 -1.656 1.00 76.25 116 PRO A N 1
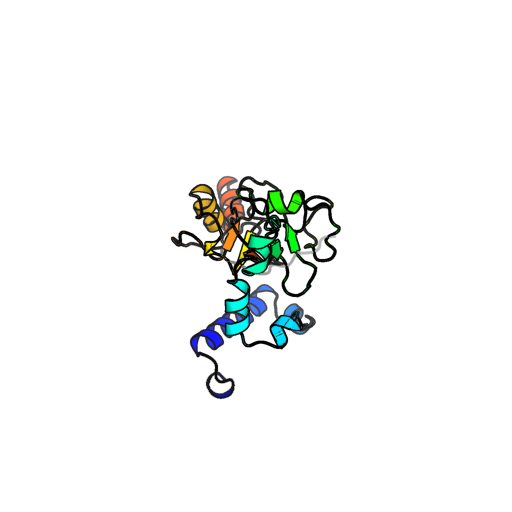ATOM 888 C CA . PRO A 1 116 ? 14.901 11.649 -1.693 1.00 76.25 116 PRO A CA 1
ATOM 889 C C . PRO A 1 116 ? 14.402 12.073 -3.084 1.00 76.25 116 PRO A C 1
ATOM 891 O O . PRO A 1 116 ? 15.082 11.866 -4.088 1.00 76.25 116 PRO A O 1
ATOM 894 N N . GLY A 1 117 ? 13.212 12.677 -3.144 1.00 76.25 117 GLY A N 1
ATOM 895 C CA . GLY A 1 117 ? 12.586 13.142 -4.391 1.00 76.25 117 GLY A CA 1
ATOM 896 C C . GLY A 1 117 ? 11.723 12.111 -5.135 1.00 76.25 117 GLY A C 1
ATOM 897 O O . GLY A 1 117 ? 11.065 12.482 -6.106 1.00 76.25 117 GLY A O 1
ATOM 898 N N . ASP A 1 118 ? 11.660 10.856 -4.674 1.00 78.56 118 ASP A N 1
ATOM 899 C CA . ASP A 1 118 ? 10.840 9.790 -5.283 1.00 78.56 118 ASP A CA 1
ATOM 900 C C . ASP A 1 118 ? 9.428 9.663 -4.659 1.00 78.56 118 ASP A C 1
ATOM 902 O O . ASP A 1 118 ? 8.606 8.830 -5.063 1.00 78.56 118 ASP A O 1
ATOM 906 N N . GLY A 1 119 ? 9.118 10.538 -3.701 1.00 87.38 119 GLY A N 1
ATOM 907 C CA . GLY A 1 119 ? 7.857 10.559 -2.970 1.00 87.38 119 GLY A CA 1
ATOM 908 C C . GLY A 1 119 ? 7.748 9.454 -1.910 1.00 87.38 119 GLY A C 1
ATOM 909 O O . GLY A 1 119 ? 8.685 8.693 -1.665 1.00 87.38 119 GLY A O 1
ATOM 910 N N . PRO A 1 120 ? 6.587 9.331 -1.250 1.00 89.81 120 PRO A N 1
ATOM 911 C CA . PRO A 1 120 ? 6.436 8.456 -0.093 1.00 89.81 120 PRO A CA 1
ATOM 912 C C . PRO A 1 120 ? 6.297 6.968 -0.430 1.00 89.81 120 PRO A C 1
ATOM 914 O O . PRO A 1 120 ? 6.304 6.171 0.501 1.00 89.81 120 PRO A O 1
ATOM 917 N N . ILE A 1 121 ? 6.176 6.567 -1.705 1.00 90.81 121 ILE A N 1
ATOM 918 C CA . ILE A 1 121 ? 5.998 5.160 -2.107 1.00 90.81 121 ILE A CA 1
ATOM 919 C C . ILE A 1 121 ? 7.325 4.558 -2.604 1.00 90.81 121 ILE A C 1
ATOM 921 O O . ILE A 1 121 ? 7.810 4.966 -3.663 1.00 90.81 121 ILE A O 1
ATOM 925 N N . PRO A 1 122 ? 7.858 3.511 -1.942 1.00 87.12 122 PRO A N 1
ATOM 926 C CA . PRO A 1 122 ? 9.095 2.854 -2.354 1.00 87.12 122 PRO A CA 1
ATOM 927 C C . PRO A 1 122 ? 9.011 2.334 -3.784 1.00 87.12 122 PRO A C 1
ATOM 929 O O . PRO A 1 122 ? 8.103 1.573 -4.130 1.00 87.12 122 PRO A O 1
ATOM 932 N N . THR A 1 123 ? 9.965 2.726 -4.620 1.00 81.12 123 THR A N 1
ATOM 933 C CA . THR A 1 123 ? 9.911 2.446 -6.050 1.00 81.12 123 THR A CA 1
ATOM 934 C C . THR A 1 123 ? 11.302 2.165 -6.598 1.00 81.12 123 THR A C 1
ATOM 936 O O . THR A 1 123 ? 12.201 2.969 -6.437 1.00 81.12 123 THR A O 1
ATOM 939 N N . GLU A 1 124 ? 11.463 1.044 -7.308 1.00 83.00 124 GLU A N 1
ATOM 940 C CA . GLU A 1 124 ? 12.710 0.754 -8.041 1.00 83.00 124 GLU A CA 1
ATOM 941 C C . GLU A 1 124 ? 12.483 0.697 -9.560 1.00 83.00 124 GLU A C 1
ATOM 943 O O . GLU A 1 124 ? 13.150 1.377 -10.327 1.00 83.00 124 GLU A O 1
ATOM 948 N N . CYS A 1 125 ? 11.521 -0.112 -10.032 1.00 87.06 125 CYS A N 1
ATOM 949 C CA . CYS A 1 125 ? 11.431 -0.452 -11.463 1.00 87.06 125 CYS A CA 1
ATOM 950 C C . CYS A 1 125 ? 10.294 0.221 -12.251 1.00 87.06 125 CYS A C 1
ATOM 952 O O . CYS A 1 125 ? 10.307 0.167 -13.481 1.00 87.06 125 CYS A O 1
ATOM 954 N N . ARG A 1 126 ? 9.243 0.719 -11.575 1.00 88.19 126 ARG A N 1
ATOM 955 C CA . ARG A 1 126 ? 7.986 1.284 -12.148 1.00 88.19 126 ARG A CA 1
ATOM 956 C C . ARG A 1 126 ? 7.255 0.412 -13.197 1.00 88.19 126 ARG A C 1
ATOM 958 O O . ARG A 1 126 ? 6.261 0.804 -13.808 1.00 88.19 126 ARG A O 1
ATOM 965 N N . SER A 1 127 ? 7.680 -0.833 -13.376 1.00 89.56 127 SER A N 1
ATOM 966 C CA . SER A 1 127 ? 7.274 -1.724 -14.473 1.00 89.56 127 SER A CA 1
ATOM 967 C C . SER A 1 127 ? 6.641 -3.033 -13.995 1.00 89.56 127 SER A C 1
ATOM 969 O O . SER A 1 127 ? 6.338 -3.898 -14.811 1.00 89.56 127 SER A O 1
ATOM 971 N N . ALA A 1 128 ? 6.388 -3.173 -12.686 1.00 91.12 128 ALA A N 1
ATOM 972 C CA . ALA A 1 128 ? 5.996 -4.429 -12.035 1.00 91.12 128 ALA A CA 1
ATOM 973 C C . ALA A 1 128 ? 7.050 -5.553 -12.153 1.00 91.12 128 ALA A C 1
ATOM 975 O O . ALA A 1 128 ? 6.718 -6.735 -12.098 1.00 91.12 128 ALA A O 1
ATOM 976 N N . ALA A 1 129 ? 8.330 -5.198 -12.303 1.00 88.69 129 ALA A N 1
ATOM 977 C CA . ALA A 1 129 ? 9.433 -6.154 -12.378 1.00 88.69 129 ALA A CA 1
ATOM 978 C C . ALA A 1 129 ? 9.990 -6.586 -11.007 1.00 88.69 129 ALA A C 1
ATOM 980 O O . ALA A 1 129 ? 10.422 -7.732 -10.898 1.00 88.69 129 ALA A O 1
ATOM 981 N N . CYS A 1 130 ? 9.953 -5.723 -9.980 1.00 85.75 130 CYS A N 1
ATOM 982 C CA . CYS A 1 130 ? 10.593 -5.982 -8.677 1.00 85.75 130 CYS A CA 1
ATOM 983 C C . CYS A 1 130 ? 9.635 -6.240 -7.499 1.00 85.75 130 CYS A C 1
ATOM 985 O O . CYS A 1 130 ? 10.013 -6.943 -6.571 1.00 85.75 130 CYS A O 1
ATOM 987 N N . GLY A 1 131 ? 8.413 -5.692 -7.519 1.00 87.19 131 GLY A N 1
ATOM 988 C CA . GLY A 1 131 ? 7.424 -5.874 -6.442 1.00 87.19 131 GLY A CA 1
ATOM 989 C C . GLY A 1 131 ? 7.566 -4.928 -5.241 1.00 87.19 131 GLY A C 1
ATOM 990 O O . GLY A 1 131 ? 6.686 -4.898 -4.392 1.00 87.19 131 GLY A O 1
ATOM 991 N N . THR A 1 132 ? 8.604 -4.092 -5.192 1.00 87.12 132 THR A N 1
ATOM 992 C CA . THR A 1 132 ? 8.935 -3.253 -4.021 1.00 87.12 132 THR A CA 1
ATOM 993 C C . THR A 1 132 ? 7.910 -2.170 -3.690 1.00 87.12 132 THR A C 1
ATOM 995 O O . THR A 1 132 ? 7.818 -1.744 -2.539 1.00 87.12 132 THR A O 1
ATOM 998 N N . CYS A 1 133 ? 7.111 -1.770 -4.681 1.00 90.81 133 CYS A N 1
ATOM 999 C CA . CYS A 1 133 ? 6.053 -0.772 -4.558 1.00 90.81 133 CYS A CA 1
ATOM 1000 C C . CYS A 1 133 ? 4.694 -1.377 -4.165 1.00 90.81 133 CYS A C 1
ATOM 1002 O O . CYS A 1 133 ? 3.650 -0.851 -4.565 1.00 90.81 133 CYS A O 1
ATOM 1004 N N . TRP A 1 134 ? 4.668 -2.541 -3.512 1.00 91.38 134 TRP A N 1
ATOM 1005 C CA . TRP A 1 134 ? 3.402 -3.122 -3.081 1.00 91.38 134 TRP A CA 1
ATOM 1006 C C . TRP A 1 134 ? 2.791 -2.298 -1.943 1.00 91.38 134 TRP A C 1
ATOM 1008 O O . TRP A 1 134 ? 3.498 -1.788 -1.073 1.00 91.38 134 TRP A O 1
ATOM 1018 N N . VAL A 1 135 ? 1.472 -2.143 -1.981 1.00 93.50 135 VAL A N 1
ATOM 1019 C CA . VAL A 1 135 ? 0.698 -1.374 -1.003 1.00 93.50 135 VAL A CA 1
ATOM 1020 C C . VAL A 1 135 ? -0.543 -2.160 -0.609 1.00 93.50 135 VAL A C 1
ATOM 1022 O O . VAL A 1 135 ? -1.117 -2.882 -1.432 1.00 93.50 135 VAL A O 1
ATOM 1025 N N . GLY A 1 136 ? -0.956 -2.014 0.647 1.00 93.38 136 GLY A N 1
ATOM 1026 C CA . GLY A 1 136 ? -2.264 -2.468 1.108 1.00 93.38 136 GLY A CA 1
ATOM 1027 C C . GLY A 1 136 ? -3.288 -1.350 0.944 1.00 93.38 136 GLY A C 1
ATOM 1028 O O . GLY A 1 136 ? -2.999 -0.203 1.273 1.00 93.38 136 GLY A O 1
ATOM 1029 N N . ILE A 1 137 ? -4.478 -1.659 0.442 1.00 93.75 137 ILE A N 1
ATOM 1030 C CA . ILE A 1 137 ? -5.577 -0.706 0.294 1.00 93.75 137 ILE A CA 1
ATOM 1031 C C . ILE A 1 137 ? -6.459 -0.792 1.537 1.00 93.75 137 ILE A C 1
ATOM 1033 O O . ILE A 1 137 ? -7.043 -1.834 1.823 1.00 93.75 137 ILE A O 1
ATOM 1037 N N . LEU A 1 138 ? -6.548 0.309 2.282 1.00 91.56 138 LEU A N 1
ATOM 1038 C CA . LEU A 1 138 ? -7.365 0.415 3.492 1.00 91.56 138 LEU A CA 1
ATOM 1039 C C . LEU A 1 138 ? -8.776 0.951 3.202 1.00 91.56 138 LEU A C 1
ATOM 1041 O O . LEU A 1 138 ? -9.691 0.705 3.987 1.00 91.56 138 LEU A O 1
ATOM 1045 N N . GLY A 1 139 ? -8.950 1.686 2.099 1.00 90.06 139 GLY A N 1
ATOM 1046 C CA . GLY A 1 139 ? -10.246 2.135 1.585 1.00 90.06 139 GLY A CA 1
ATOM 1047 C C . GLY A 1 139 ? -10.128 2.903 0.266 1.00 90.06 139 GLY A C 1
ATOM 1048 O O . GLY A 1 139 ? -9.031 3.312 -0.120 1.00 90.06 139 GLY A O 1
ATOM 1049 N N . GLY A 1 140 ? -11.256 3.061 -0.434 1.00 88.88 140 GLY A N 1
ATOM 1050 C CA . GLY A 1 140 ? -11.301 3.599 -1.802 1.00 88.88 140 GLY A CA 1
ATOM 1051 C C . GLY A 1 140 ? -10.821 2.599 -2.859 1.00 88.88 140 GLY A C 1
ATOM 1052 O O . GLY A 1 140 ? -10.265 2.981 -3.883 1.00 88.88 140 GLY A O 1
ATOM 1053 N N . ASN A 1 141 ? -10.966 1.297 -2.601 1.00 91.94 141 ASN A N 1
ATOM 1054 C CA . ASN A 1 141 ? -10.522 0.254 -3.526 1.00 91.94 141 ASN A CA 1
ATOM 1055 C C . ASN A 1 141 ? -11.279 0.301 -4.864 1.00 91.94 141 ASN A C 1
ATOM 1057 O O . ASN A 1 141 ? -10.695 0.083 -5.920 1.00 91.94 141 ASN A O 1
ATOM 1061 N N . ASP A 1 142 ? -12.563 0.642 -4.825 1.00 91.00 142 ASP A N 1
ATOM 1062 C CA . ASP A 1 142 ? -13.431 0.902 -5.974 1.00 91.00 142 ASP A CA 1
ATOM 1063 C C . ASP A 1 142 ? -12.994 2.113 -6.814 1.00 91.00 142 ASP A C 1
ATOM 1065 O O . ASP A 1 142 ? -13.249 2.140 -8.019 1.00 91.00 142 ASP A O 1
ATOM 1069 N N . HIS A 1 143 ? -12.249 3.053 -6.225 1.00 90.81 143 HIS A N 1
ATOM 1070 C CA . HIS A 1 143 ? -11.643 4.195 -6.919 1.00 90.81 143 HIS A CA 1
ATOM 1071 C C . HIS A 1 143 ? -10.342 3.848 -7.652 1.00 90.81 143 HIS A C 1
ATOM 1073 O O . HIS A 1 143 ? -9.745 4.711 -8.301 1.00 90.81 143 HIS A O 1
ATOM 1079 N N . LEU A 1 144 ? -9.866 2.605 -7.539 1.00 93.12 144 LEU A N 1
ATOM 1080 C CA . LEU A 1 144 ? -8.705 2.132 -8.275 1.00 93.12 144 LEU A CA 1
ATOM 1081 C C . LEU A 1 144 ? -9.109 1.466 -9.587 1.00 93.12 144 LEU A C 1
ATOM 1083 O O . LEU A 1 144 ? -10.110 0.749 -9.688 1.00 93.12 144 LEU A O 1
ATOM 1087 N N . SER A 1 145 ? -8.248 1.633 -10.588 1.00 95.62 145 SER A N 1
ATOM 1088 C CA . SER A 1 145 ? -8.293 0.843 -11.808 1.00 95.62 145 SER A CA 1
ATOM 1089 C C . SER A 1 145 ? -8.215 -0.643 -11.477 1.00 95.62 145 SER A C 1
ATOM 1091 O O . SER A 1 145 ? -7.453 -1.062 -10.593 1.00 95.62 145 SER A O 1
ATOM 1093 N N . GLU A 1 146 ? -8.936 -1.450 -12.247 1.00 97.06 146 GLU A N 1
ATOM 1094 C CA . GLU A 1 146 ? -8.843 -2.901 -12.144 1.00 97.06 146 GLU A CA 1
ATOM 1095 C C . GLU A 1 146 ? -7.403 -3.378 -12.339 1.00 97.06 146 GLU A C 1
ATOM 1097 O O . GLU A 1 146 ? -6.576 -2.736 -13.001 1.00 97.06 146 GLU A O 1
ATOM 1102 N N . ILE A 1 147 ? -7.079 -4.494 -11.698 1.00 96.50 147 ILE A N 1
ATOM 1103 C CA . ILE A 1 147 ? -5.776 -5.125 -11.816 1.00 96.50 147 ILE A CA 1
ATOM 1104 C C . ILE A 1 147 ? -5.565 -5.583 -13.260 1.00 96.50 147 ILE A C 1
ATOM 1106 O O . ILE A 1 147 ? -6.345 -6.353 -13.822 1.00 96.50 147 ILE A O 1
ATOM 1110 N N . ASN A 1 148 ? -4.488 -5.109 -13.884 1.00 95.12 148 ASN A N 1
ATOM 1111 C CA . ASN A 1 148 ? -4.157 -5.536 -15.239 1.00 95.12 148 ASN A CA 1
ATOM 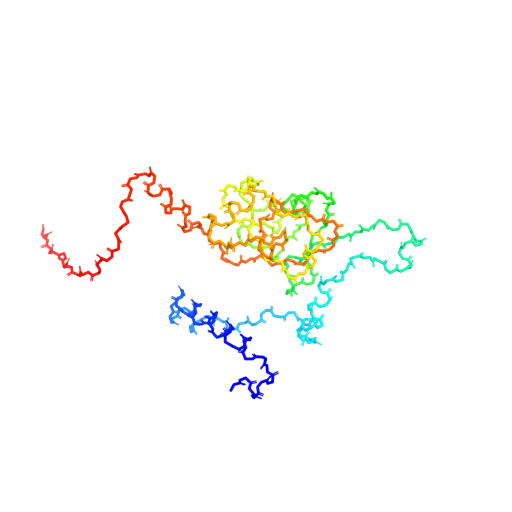1112 C C . ASN A 1 148 ? -3.483 -6.928 -15.231 1.00 95.12 148 ASN A C 1
ATOM 1114 O O . ASN A 1 148 ? -2.912 -7.339 -14.214 1.00 95.12 148 ASN A O 1
ATOM 1118 N N . PRO A 1 149 ? -3.473 -7.660 -16.363 1.00 95.19 149 PRO A N 1
ATOM 1119 C CA . PRO A 1 149 ? -2.920 -9.016 -16.412 1.00 95.19 149 PRO A CA 1
ATOM 1120 C C . PRO A 1 149 ? -1.442 -9.119 -16.009 1.00 95.19 149 PRO A C 1
ATOM 1122 O O . PRO A 1 149 ? -1.016 -10.140 -15.469 1.00 95.19 149 PRO A O 1
ATOM 1125 N N . LEU A 1 150 ? -0.640 -8.079 -16.271 1.00 94.12 150 LEU A N 1
ATOM 1126 C CA . LEU A 1 150 ? 0.766 -8.054 -15.869 1.00 94.12 150 LEU A CA 1
ATOM 1127 C C . LEU A 1 150 ? 0.895 -7.959 -14.345 1.00 94.12 150 LEU A C 1
ATOM 1129 O O . LEU A 1 150 ? 1.643 -8.735 -13.757 1.00 94.12 150 LEU A O 1
ATOM 1133 N N . GLU A 1 151 ? 0.163 -7.038 -13.720 1.00 95.19 151 GLU A N 1
ATOM 1134 C CA . GLU A 1 151 ? 0.111 -6.872 -12.268 1.00 95.19 151 GLU A CA 1
ATOM 1135 C C . GLU A 1 151 ? -0.353 -8.169 -11.596 1.00 95.19 151 GLU A C 1
ATOM 1137 O O . GLU A 1 151 ? 0.351 -8.656 -10.714 1.00 95.19 151 GLU A O 1
ATOM 1142 N N . ARG A 1 152 ? -1.438 -8.793 -12.084 1.00 95.19 152 ARG A N 1
ATOM 1143 C CA . ARG A 1 152 ? -1.967 -10.061 -11.545 1.00 95.19 152 ARG A CA 1
ATOM 1144 C C . ARG A 1 152 ? -0.924 -11.180 -11.562 1.00 95.19 152 ARG A C 1
ATOM 1146 O O . ARG A 1 152 ? -0.699 -11.839 -10.553 1.00 95.19 152 ARG A O 1
ATOM 1153 N N . ARG A 1 153 ? -0.219 -11.367 -12.685 1.00 91.50 153 ARG A N 1
ATOM 1154 C CA . ARG A 1 153 ? 0.849 -12.381 -12.771 1.00 91.50 153 ARG A CA 1
ATOM 1155 C C . ARG A 1 153 ? 2.026 -12.072 -11.849 1.00 91.50 153 ARG A C 1
ATOM 1157 O O . ARG A 1 153 ? 2.640 -12.982 -11.298 1.00 91.50 153 ARG A O 1
ATOM 1164 N N . ARG A 1 154 ? 2.395 -10.796 -11.721 1.00 90.62 154 ARG A N 1
ATOM 1165 C CA . ARG A 1 154 ? 3.583 -10.377 -10.968 1.00 90.62 154 ARG A CA 1
ATOM 1166 C C . ARG A 1 154 ? 3.350 -10.411 -9.463 1.00 90.62 154 ARG A C 1
ATOM 1168 O O . ARG A 1 154 ? 4.202 -10.936 -8.759 1.00 90.62 154 ARG A O 1
ATOM 1175 N N . ILE A 1 155 ? 2.204 -9.936 -8.984 1.00 90.00 155 ILE A N 1
ATOM 1176 C CA . ILE A 1 155 ? 1.873 -9.908 -7.555 1.00 90.00 155 ILE A CA 1
ATOM 1177 C C . ILE A 1 155 ? 1.809 -11.323 -6.951 1.00 90.00 155 ILE A C 1
ATOM 1179 O O . ILE A 1 155 ? 2.385 -11.558 -5.888 1.00 90.00 155 ILE A O 1
ATOM 1183 N N . ALA A 1 156 ? 1.252 -12.283 -7.699 1.00 88.50 156 ALA A N 1
ATOM 1184 C CA . ALA A 1 156 ? 1.280 -13.708 -7.368 1.00 88.50 156 ALA A CA 1
ATOM 1185 C C . ALA A 1 156 ? 2.712 -14.266 -7.373 1.00 88.50 156 ALA A C 1
ATOM 1187 O O . ALA A 1 156 ? 3.147 -14.918 -6.423 1.00 88.50 156 ALA A O 1
ATOM 1188 N N . ARG A 1 157 ? 3.499 -13.949 -8.412 1.00 85.44 157 ARG A N 1
ATOM 1189 C CA . ARG A 1 157 ? 4.901 -14.387 -8.523 1.00 85.44 157 ARG A CA 1
ATOM 1190 C C . ARG A 1 157 ? 5.799 -13.836 -7.414 1.00 85.44 157 ARG A C 1
ATOM 1192 O O . ARG A 1 157 ? 6.781 -14.484 -7.066 1.00 85.44 157 ARG A O 1
ATOM 1199 N N . PHE A 1 158 ? 5.511 -12.657 -6.876 1.00 84.88 158 PHE A N 1
ATOM 1200 C CA . PHE A 1 158 ? 6.246 -12.112 -5.734 1.00 84.88 158 PHE A CA 1
ATOM 1201 C C . PHE A 1 158 ? 5.823 -12.740 -4.400 1.00 84.88 158 PHE A C 1
ATOM 1203 O O . PHE A 1 158 ? 6.554 -12.608 -3.422 1.00 84.88 158 PHE A O 1
ATOM 1210 N N . GLY A 1 159 ? 4.712 -13.484 -4.380 1.00 83.50 159 GLY A N 1
ATOM 1211 C CA . GLY A 1 159 ? 4.194 -14.160 -3.195 1.00 83.50 159 GLY A CA 1
ATOM 1212 C C . GLY A 1 159 ? 3.333 -13.271 -2.299 1.00 83.50 159 GLY A C 1
ATOM 1213 O O . GLY A 1 159 ? 3.219 -13.572 -1.118 1.00 83.50 159 GLY A O 1
ATOM 1214 N N . TYR A 1 160 ? 2.756 -12.182 -2.826 1.00 86.25 160 TYR A N 1
ATOM 1215 C CA . TYR A 1 160 ? 1.905 -11.292 -2.026 1.00 86.25 160 TYR A CA 1
ATOM 1216 C C . TYR A 1 160 ? 0.457 -11.784 -1.931 1.00 86.25 160 TYR A C 1
ATOM 1218 O O . TYR A 1 160 ? -0.066 -11.935 -0.834 1.00 86.25 160 TYR A O 1
ATOM 1226 N N . ILE A 1 161 ? -0.201 -12.011 -3.074 1.00 87.88 161 ILE A N 1
ATOM 1227 C CA . ILE A 1 161 ? -1.579 -12.510 -3.130 1.00 87.88 161 ILE A CA 1
ATOM 1228 C C . ILE A 1 161 ? -1.829 -13.266 -4.436 1.00 87.88 161 ILE A C 1
ATOM 1230 O O . ILE A 1 161 ? -1.356 -12.864 -5.501 1.00 87.88 161 ILE A O 1
ATOM 1234 N N . GLU A 1 162 ? -2.600 -14.343 -4.343 1.00 89.38 162 GLU A N 1
ATOM 1235 C CA . GLU A 1 162 ? -3.180 -15.068 -5.472 1.00 89.38 162 GLU A CA 1
ATOM 1236 C C . GLU A 1 162 ? -4.696 -14.873 -5.390 1.00 89.38 162 GLU A C 1
ATOM 1238 O O . GLU A 1 162 ? -5.333 -15.299 -4.432 1.00 89.38 162 GLU A O 1
ATOM 1243 N N . THR A 1 163 ? -5.261 -14.117 -6.330 1.00 89.75 163 THR A N 1
ATOM 1244 C CA . THR A 1 163 ? -6.676 -13.727 -6.312 1.00 89.75 163 THR A CA 1
ATOM 1245 C C . THR A 1 163 ? -7.160 -13.432 -7.722 1.00 89.75 163 THR A C 1
ATOM 1247 O O . THR A 1 163 ? -6.391 -12.931 -8.552 1.00 89.75 163 THR A O 1
ATOM 1250 N N . ASP A 1 164 ? -8.443 -13.696 -7.959 1.00 92.25 164 ASP A N 1
ATOM 1251 C CA . ASP A 1 164 ? -9.165 -13.351 -9.185 1.00 92.25 164 ASP A CA 1
ATOM 1252 C C . ASP A 1 164 ? -9.966 -12.050 -9.052 1.00 92.25 164 ASP A C 1
ATOM 1254 O O . ASP A 1 164 ? -10.492 -11.545 -10.044 1.00 92.25 164 ASP A O 1
ATOM 1258 N N . GLU A 1 165 ? -9.983 -11.430 -7.865 1.00 94.69 165 GLU A N 1
ATOM 1259 C CA . GLU A 1 165 ? -10.678 -10.161 -7.650 1.00 94.69 165 GLU A CA 1
ATOM 1260 C C . GLU A 1 165 ? -10.191 -9.092 -8.647 1.00 94.69 165 GLU A C 1
ATOM 1262 O O . GLU A 1 165 ? -8.982 -8.973 -8.898 1.00 94.69 165 GLU A O 1
ATOM 1267 N N . PRO A 1 166 ? -11.103 -8.307 -9.254 1.00 95.88 166 PRO A N 1
ATOM 1268 C CA . PRO A 1 166 ? -10.732 -7.261 -10.206 1.00 95.88 166 PRO A CA 1
ATOM 1269 C C . PRO A 1 166 ? -10.034 -6.084 -9.517 1.00 95.88 166 PRO A C 1
ATOM 1271 O O . PRO A 1 166 ? -9.230 -5.393 -10.136 1.00 95.88 166 PRO A O 1
ATOM 1274 N N . ARG A 1 167 ? -10.307 -5.859 -8.230 1.00 95.44 167 ARG A N 1
A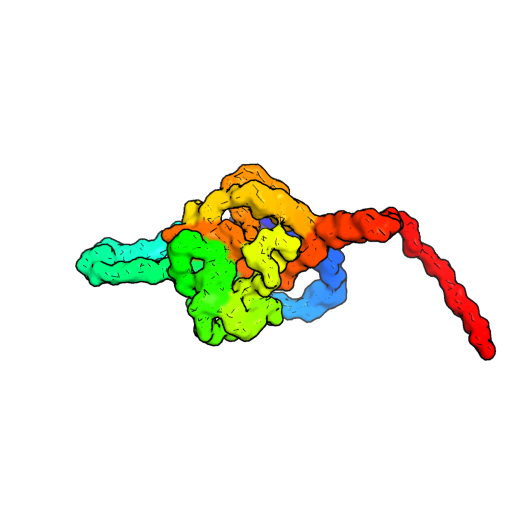TOM 1275 C CA . ARG A 1 167 ? -9.696 -4.808 -7.411 1.00 95.44 167 ARG A CA 1
ATOM 1276 C C . ARG A 1 167 ? -9.235 -5.433 -6.093 1.00 95.44 167 ARG A C 1
ATOM 1278 O O . ARG A 1 167 ? -9.970 -5.372 -5.117 1.00 95.44 167 ARG A O 1
ATOM 1285 N N . PRO A 1 168 ? -8.078 -6.109 -6.061 1.00 94.62 168 PRO A N 1
ATOM 1286 C CA . PRO A 1 168 ? -7.619 -6.754 -4.839 1.00 94.62 168 PRO A CA 1
ATOM 1287 C C . PRO A 1 168 ? -7.054 -5.733 -3.846 1.00 94.62 168 PRO A C 1
ATOM 1289 O O . PRO A 1 168 ? -6.492 -4.712 -4.243 1.00 94.62 168 PRO A O 1
ATOM 1292 N N . LEU A 1 169 ? -7.143 -6.038 -2.549 1.00 93.44 169 LEU A N 1
ATOM 1293 C CA . LEU A 1 169 ? -6.660 -5.156 -1.474 1.00 93.44 169 LEU A CA 1
ATOM 1294 C C . LEU A 1 169 ? -5.131 -5.043 -1.392 1.00 93.44 169 LEU A C 1
ATOM 1296 O O . LEU A 1 169 ? -4.621 -4.170 -0.700 1.00 93.44 169 LEU A O 1
ATOM 1300 N N . ILE A 1 170 ? -4.388 -5.901 -2.088 1.00 93.88 170 ILE A N 1
ATOM 1301 C CA . ILE A 1 170 ? -2.935 -5.787 -2.240 1.00 93.88 170 ILE A CA 1
ATOM 1302 C C . ILE A 1 170 ? -2.666 -5.447 -3.703 1.00 93.88 170 ILE A C 1
ATOM 1304 O O . ILE A 1 170 ? -3.099 -6.170 -4.601 1.00 93.88 170 ILE A O 1
ATOM 1308 N N . ARG A 1 171 ? -1.966 -4.334 -3.944 1.00 95.31 171 ARG A N 1
ATOM 1309 C CA . ARG A 1 171 ? -1.707 -3.785 -5.284 1.00 95.31 171 ARG A CA 1
ATOM 1310 C C . ARG A 1 171 ? -0.239 -3.452 -5.477 1.00 95.31 171 ARG A C 1
ATOM 1312 O O . ARG A 1 171 ? 0.464 -3.146 -4.518 1.00 95.31 171 ARG A O 1
ATOM 1319 N N . LEU A 1 172 ? 0.215 -3.431 -6.729 1.00 94.75 172 LEU A N 1
ATOM 1320 C CA . LEU A 1 172 ? 1.469 -2.773 -7.089 1.00 94.75 172 LEU A CA 1
ATOM 1321 C C . LEU A 1 172 ? 1.165 -1.307 -7.406 1.00 94.75 172 LEU A C 1
ATOM 1323 O O . LEU A 1 172 ? 0.509 -1.003 -8.404 1.00 94.75 172 LEU A O 1
ATOM 1327 N N . ALA A 1 173 ? 1.680 -0.378 -6.602 1.00 95.00 173 ALA A N 1
ATOM 1328 C CA . ALA A 1 173 ? 1.414 1.052 -6.763 1.00 95.00 173 ALA A CA 1
ATOM 1329 C C . ALA A 1 173 ? 1.829 1.603 -8.146 1.00 95.00 173 ALA A C 1
ATOM 1331 O O . ALA A 1 173 ? 1.189 2.513 -8.664 1.00 95.00 173 ALA A O 1
ATOM 1332 N N . CYS A 1 174 ? 2.831 1.003 -8.806 1.00 94.38 174 CYS A N 1
ATOM 1333 C CA . CYS A 1 174 ? 3.216 1.344 -10.187 1.00 94.38 174 CYS A CA 1
ATOM 1334 C C . CYS A 1 174 ? 2.267 0.797 -11.272 1.00 94.38 174 CYS A C 1
ATOM 1336 O O . CYS A 1 174 ? 2.573 0.835 -12.466 1.00 94.38 174 CYS A O 1
ATOM 1338 N N . LYS A 1 175 ? 1.142 0.193 -10.891 1.00 96.31 175 LYS A N 1
ATOM 1339 C CA . LYS A 1 175 ? 0.111 -0.322 -11.805 1.00 96.31 175 LYS A CA 1
ATOM 1340 C C . LYS A 1 175 ? -1.294 0.113 -11.392 1.00 96.31 175 LYS A C 1
ATOM 1342 O O . LYS A 1 175 ? -2.155 0.203 -12.263 1.00 96.31 175 LYS A O 1
ATOM 1347 N N . ALA A 1 176 ? -1.495 0.452 -10.121 1.00 95.75 176 ALA A N 1
ATOM 1348 C CA . ALA A 1 176 ? -2.722 1.047 -9.614 1.00 95.75 176 ALA A CA 1
ATOM 1349 C C . ALA A 1 176 ? -2.844 2.522 -10.031 1.00 95.75 176 ALA A C 1
ATOM 1351 O O . ALA A 1 176 ? -1.944 3.322 -9.771 1.00 95.75 176 ALA A O 1
ATOM 1352 N N . LYS A 1 177 ? -3.963 2.880 -10.665 1.00 95.38 177 LYS A N 1
ATOM 1353 C CA . LYS A 1 177 ? -4.352 4.263 -10.974 1.00 95.38 177 LYS A CA 1
ATOM 1354 C C . LYS A 1 177 ? -5.589 4.612 -10.164 1.00 95.38 177 LYS A C 1
ATOM 1356 O O . LYS A 1 177 ? -6.509 3.801 -10.131 1.00 95.38 177 LYS A O 1
ATOM 1361 N N . ALA A 1 178 ? -5.617 5.786 -9.552 1.00 91.56 178 ALA A N 1
ATOM 1362 C CA . ALA A 1 178 ? -6.761 6.250 -8.775 1.00 91.56 178 ALA A CA 1
ATOM 1363 C C . ALA A 1 178 ? -7.581 7.292 -9.553 1.00 91.56 178 ALA A C 1
ATOM 1365 O O . ALA A 1 178 ? -7.032 8.073 -10.336 1.00 91.56 178 ALA A O 1
ATOM 1366 N N . THR A 1 179 ? -8.896 7.285 -9.340 1.00 89.25 179 THR A N 1
ATOM 1367 C CA . THR A 1 179 ? -9.851 8.265 -9.894 1.00 89.25 179 THR A CA 1
ATOM 1368 C C . THR A 1 179 ? -10.508 9.135 -8.817 1.00 89.25 179 THR A C 1
ATOM 1370 O O . THR A 1 179 ? -11.158 10.121 -9.140 1.00 89.25 179 THR A O 1
ATOM 1373 N N . ASP A 1 180 ? -10.342 8.786 -7.541 1.00 87.12 180 ASP A N 1
ATOM 1374 C CA . ASP A 1 180 ? -10.820 9.523 -6.362 1.00 87.12 180 ASP A CA 1
ATOM 1375 C C . ASP A 1 180 ? -9.888 9.167 -5.177 1.00 87.12 180 ASP A C 1
ATOM 1377 O O . ASP A 1 180 ? -8.870 8.489 -5.357 1.00 87.12 180 ASP A O 1
ATOM 1381 N N . ASN A 1 181 ? -10.195 9.633 -3.969 1.00 87.50 181 ASN A N 1
ATOM 1382 C CA . ASN A 1 181 ? -9.425 9.393 -2.756 1.00 87.50 181 ASN A CA 1
ATOM 1383 C C . ASN A 1 181 ? -9.207 7.900 -2.492 1.00 87.50 181 ASN A C 1
ATOM 1385 O O . ASN A 1 181 ? -10.145 7.102 -2.512 1.00 87.50 181 ASN A O 1
ATOM 1389 N N . VAL A 1 182 ? -7.975 7.548 -2.135 1.00 90.38 182 VAL A N 1
ATOM 1390 C CA . VAL A 1 182 ? -7.604 6.199 -1.699 1.00 90.38 182 VAL A CA 1
ATOM 1391 C C . VAL A 1 182 ? -6.772 6.321 -0.437 1.00 90.38 182 VAL A C 1
ATOM 1393 O O . VAL A 1 182 ? -5.892 7.180 -0.333 1.00 90.38 182 VAL A O 1
ATOM 1396 N N . THR A 1 183 ? -7.044 5.448 0.527 1.00 92.06 183 THR A N 1
ATOM 1397 C CA . THR A 1 183 ? -6.192 5.299 1.706 1.00 92.06 183 THR A CA 1
ATOM 1398 C C . THR A 1 183 ? -5.419 4.000 1.579 1.00 92.06 183 THR A C 1
ATOM 1400 O O . THR A 1 183 ? -6.012 2.930 1.436 1.00 92.06 183 THR A O 1
ATOM 1403 N N . ILE A 1 184 ? -4.097 4.101 1.605 1.00 92.88 184 ILE A N 1
ATOM 1404 C CA . ILE A 1 184 ? -3.176 2.979 1.480 1.00 92.88 184 ILE A CA 1
ATOM 1405 C C . ILE A 1 184 ? -2.325 2.854 2.741 1.00 92.88 184 ILE A C 1
ATOM 1407 O O . ILE A 1 184 ? -2.196 3.794 3.520 1.00 92.88 184 ILE A O 1
ATOM 1411 N N . VAL A 1 185 ? -1.719 1.686 2.908 1.00 90.31 185 VAL A N 1
ATOM 1412 C CA . VAL A 1 185 ? -0.623 1.452 3.843 1.00 90.31 185 VAL A CA 1
ATOM 1413 C C . VAL A 1 185 ? 0.610 1.023 3.064 1.00 90.31 185 VAL A C 1
ATOM 1415 O O . VAL A 1 185 ? 0.520 0.208 2.139 1.00 90.31 185 VAL A O 1
ATOM 1418 N N . ILE A 1 186 ? 1.760 1.570 3.457 1.00 88.88 186 ILE A N 1
ATOM 1419 C CA . ILE A 1 186 ? 3.067 1.154 2.958 1.00 88.88 186 ILE A CA 1
ATOM 1420 C C . ILE A 1 186 ? 3.659 0.169 3.970 1.00 88.88 186 ILE A C 1
ATOM 1422 O O . ILE A 1 186 ? 4.103 0.566 5.047 1.00 88.88 186 ILE A O 1
ATOM 1426 N N . PRO A 1 187 ? 3.642 -1.127 3.658 1.00 80.12 187 PRO A N 1
ATOM 1427 C CA . PRO A 1 187 ? 4.066 -2.166 4.581 1.00 80.12 187 PRO A CA 1
ATOM 1428 C C . PRO A 1 187 ? 5.570 -2.080 4.843 1.00 80.12 187 PRO A C 1
ATOM 1430 O O . PRO A 1 187 ? 6.366 -1.764 3.960 1.00 80.12 187 PRO A O 1
ATOM 1433 N N . THR A 1 188 ? 5.979 -2.382 6.072 1.00 70.75 188 THR A N 1
ATOM 1434 C CA . THR A 1 188 ? 7.391 -2.342 6.486 1.00 70.75 188 THR A CA 1
ATOM 1435 C C . THR A 1 188 ? 8.212 -3.486 5.898 1.00 70.75 188 THR A C 1
ATOM 1437 O O . THR A 1 188 ? 9.423 -3.352 5.742 1.00 70.75 188 THR A O 1
ATOM 1440 N N . TRP A 1 189 ? 7.561 -4.587 5.517 1.00 65.69 189 TRP A N 1
ATOM 1441 C CA . TRP A 1 189 ? 8.191 -5.706 4.835 1.00 65.69 189 TRP A CA 1
ATOM 1442 C C . TRP A 1 189 ? 7.921 -5.639 3.332 1.00 65.69 189 TRP A C 1
ATOM 1444 O O . TRP A 1 189 ? 6.796 -5.437 2.874 1.00 65.69 189 TRP A O 1
ATOM 1454 N N . ASN A 1 190 ? 8.964 -5.876 2.549 1.00 62.66 190 ASN A N 1
ATOM 1455 C CA . ASN A 1 190 ? 8.798 -6.351 1.190 1.00 62.66 190 ASN A CA 1
ATOM 1456 C C . ASN A 1 190 ? 9.000 -7.851 1.239 1.00 62.66 190 ASN A C 1
ATOM 1458 O O . ASN A 1 190 ? 10.015 -8.308 1.764 1.00 62.66 190 ASN A O 1
ATOM 1462 N N . ALA A 1 191 ? 8.117 -8.625 0.614 1.00 53.69 191 ALA A N 1
ATOM 1463 C CA . ALA A 1 191 ? 8.611 -9.855 0.029 1.00 53.69 191 ALA A CA 1
ATOM 1464 C C . ALA A 1 191 ? 9.710 -9.409 -0.942 1.00 53.69 191 ALA A C 1
ATOM 1466 O O . ALA A 1 191 ? 9.412 -8.922 -2.032 1.00 53.69 191 ALA A O 1
ATOM 1467 N N . VAL A 1 192 ? 10.985 -9.526 -0.567 1.00 54.16 192 VAL A N 1
ATOM 1468 C CA . VAL A 1 192 ? 12.033 -9.700 -1.568 1.00 54.16 192 VAL A CA 1
ATOM 1469 C C . VAL A 1 192 ? 11.754 -11.081 -2.140 1.00 54.16 192 VAL A C 1
ATOM 1471 O O . VAL A 1 192 ? 12.330 -12.073 -1.723 1.00 54.16 192 VAL A O 1
ATOM 1474 N N . ALA A 1 193 ? 10.733 -11.130 -2.996 1.00 54.84 193 ALA A N 1
ATOM 1475 C CA . ALA A 1 193 ? 10.437 -12.161 -3.953 1.00 54.84 193 ALA A CA 1
ATOM 1476 C C . ALA A 1 193 ? 10.883 -13.569 -3.522 1.00 54.84 193 ALA A C 1
ATOM 1478 O O . ALA A 1 193 ? 11.727 -14.142 -4.190 1.00 54.84 193 ALA A O 1
ATOM 1479 N N . GLY A 1 194 ? 10.332 -14.171 -2.464 1.00 51.91 194 GLY A N 1
ATOM 1480 C CA . GLY A 1 194 ? 10.705 -15.550 -2.104 1.00 51.91 194 GLY A CA 1
ATOM 1481 C C . GLY A 1 194 ? 10.562 -16.494 -3.308 1.00 51.91 194 GLY A C 1
ATOM 1482 O O . GLY A 1 194 ? 11.518 -17.144 -3.712 1.00 51.91 194 GLY A O 1
ATOM 1483 N N . LYS A 1 195 ? 9.419 -16.427 -4.008 1.00 54.28 195 LYS A N 1
ATOM 1484 C CA . LYS A 1 195 ? 9.155 -17.177 -5.252 1.00 54.28 195 LYS A CA 1
ATOM 1485 C C . LYS A 1 195 ? 9.931 -16.670 -6.484 1.00 54.28 195 LYS A C 1
ATOM 1487 O O . LYS A 1 195 ? 10.246 -17.464 -7.366 1.00 54.28 195 LYS A O 1
ATOM 1492 N N . TYR A 1 196 ? 10.245 -15.371 -6.602 1.00 55.28 196 TYR A N 1
ATOM 1493 C CA . TYR A 1 196 ? 11.027 -14.865 -7.750 1.00 55.28 196 TYR A CA 1
ATOM 1494 C C . TYR A 1 196 ? 12.540 -15.065 -7.586 1.00 55.28 196 TYR A C 1
ATOM 1496 O O . TYR A 1 196 ? 13.198 -15.355 -8.581 1.00 55.28 196 TYR A O 1
ATOM 1504 N N . LEU A 1 197 ? 13.070 -14.993 -6.366 1.00 60.31 197 LEU A N 1
ATOM 1505 C CA . LEU A 1 197 ? 14.418 -15.421 -6.007 1.00 60.31 197 LEU A CA 1
ATOM 1506 C C . LEU A 1 197 ? 14.550 -16.936 -6.145 1.00 60.31 197 LEU A C 1
ATOM 1508 O O . LEU A 1 197 ? 15.509 -17.366 -6.768 1.00 60.31 197 LEU A O 1
ATOM 1512 N N . GLU A 1 198 ? 13.573 -17.725 -5.685 1.00 59.44 198 GLU A N 1
ATOM 1513 C CA . GLU A 1 198 ? 13.555 -19.180 -5.891 1.00 59.44 198 GLU A CA 1
ATOM 1514 C C . GLU A 1 198 ? 13.517 -19.524 -7.386 1.00 59.44 198 GLU A C 1
ATOM 1516 O O . GLU A 1 198 ? 14.345 -20.282 -7.878 1.00 59.44 198 GLU A O 1
ATOM 1521 N N . GLY A 1 199 ? 12.653 -18.864 -8.164 1.00 60.38 199 GLY A N 1
ATOM 1522 C CA . GLY A 1 199 ? 12.618 -19.028 -9.618 1.00 60.38 199 GLY A CA 1
ATOM 1523 C C . GLY A 1 199 ? 13.913 -18.594 -10.319 1.00 60.38 199 GLY A C 1
ATOM 1524 O O . GLY A 1 199 ? 14.313 -19.220 -11.297 1.00 60.38 199 GLY A O 1
ATOM 1525 N N . LYS A 1 200 ? 14.600 -17.551 -9.828 1.00 61.91 200 LYS A N 1
ATOM 1526 C CA . LYS A 1 200 ? 15.942 -17.167 -10.304 1.00 61.91 200 LYS A CA 1
ATOM 1527 C C . LYS A 1 200 ? 16.986 -18.218 -9.925 1.00 61.91 200 LYS A C 1
ATOM 1529 O O . LYS A 1 200 ? 17.828 -18.548 -10.748 1.00 61.91 200 LYS A O 1
ATOM 1534 N N . ARG A 1 201 ? 16.932 -18.737 -8.700 1.00 57.94 201 ARG A N 1
ATOM 1535 C CA . ARG A 1 201 ? 17.867 -19.718 -8.145 1.00 57.94 201 ARG A CA 1
ATOM 1536 C C . ARG A 1 201 ? 17.765 -21.055 -8.882 1.00 57.94 201 ARG A C 1
ATOM 1538 O O . ARG A 1 201 ? 18.795 -21.576 -9.293 1.00 57.94 201 ARG A O 1
ATOM 1545 N N . ILE A 1 202 ? 16.548 -21.523 -9.164 1.00 60.22 202 ILE A N 1
ATOM 1546 C CA . ILE A 1 202 ? 16.279 -22.691 -10.016 1.00 60.22 202 ILE A CA 1
ATOM 1547 C C . ILE A 1 202 ? 16.781 -22.444 -11.449 1.00 60.22 202 ILE A C 1
ATOM 1549 O O . ILE A 1 202 ? 17.466 -23.291 -12.014 1.00 60.22 202 ILE A O 1
ATOM 1553 N N . ALA A 1 203 ? 16.515 -21.266 -12.030 1.00 58.31 203 ALA A N 1
ATOM 1554 C CA . ALA A 1 203 ? 16.963 -20.925 -13.387 1.00 58.31 203 ALA A CA 1
ATOM 1555 C C . ALA A 1 203 ? 18.495 -20.794 -13.534 1.00 58.31 203 ALA A C 1
ATOM 1557 O O . ALA A 1 203 ? 19.012 -20.935 -14.638 1.00 58.31 203 ALA A O 1
ATOM 1558 N N . ILE A 1 204 ? 19.217 -20.536 -12.439 1.00 61.69 204 ILE A N 1
ATOM 1559 C CA . ILE A 1 204 ? 20.689 -20.469 -12.384 1.00 61.69 204 ILE A CA 1
ATOM 1560 C C .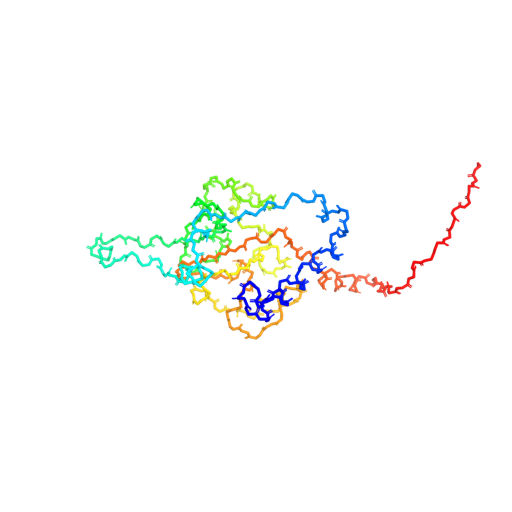 ILE A 1 204 ? 21.292 -21.841 -11.980 1.00 61.69 204 ILE A C 1
ATOM 1562 O O . ILE A 1 204 ? 22.501 -21.974 -11.822 1.00 61.69 204 ILE A O 1
ATOM 1566 N N . GLY A 1 205 ? 20.473 -22.894 -11.853 1.00 46.62 205 GLY A N 1
ATOM 1567 C CA . GLY A 1 205 ? 20.928 -24.262 -11.563 1.00 46.62 205 GLY A CA 1
ATOM 1568 C C . GLY A 1 205 ? 21.153 -24.572 -10.079 1.00 46.62 205 GLY A C 1
ATOM 1569 O O . GLY A 1 205 ? 21.727 -25.607 -9.748 1.00 46.62 205 GLY A O 1
ATOM 1570 N N . GLY A 1 206 ? 20.702 -23.712 -9.163 1.00 46.16 206 GLY A N 1
ATOM 1571 C CA . GLY A 1 206 ? 20.769 -23.974 -7.727 1.00 46.16 206 GLY A CA 1
ATOM 1572 C C . GLY A 1 206 ? 19.755 -25.039 -7.305 1.00 46.16 206 GLY A C 1
ATOM 1573 O O . GLY A 1 206 ? 18.555 -24.853 -7.488 1.00 46.16 206 GLY A O 1
ATOM 1574 N N . HIS A 1 207 ? 20.222 -26.142 -6.715 1.00 40.78 207 HIS A N 1
ATOM 1575 C CA . HIS A 1 207 ? 19.348 -27.143 -6.096 1.00 40.78 207 HIS A CA 1
ATOM 1576 C C . HIS A 1 207 ? 18.609 -26.565 -4.873 1.00 40.78 207 HIS A C 1
ATOM 1578 O O . HIS A 1 207 ? 19.182 -25.833 -4.051 1.00 40.78 207 HIS A O 1
ATOM 1584 N N . SER A 1 208 ? 17.322 -26.905 -4.744 1.00 43.72 208 SER A N 1
ATOM 1585 C CA . SER A 1 208 ? 16.562 -26.722 -3.508 1.00 43.72 208 SER A CA 1
ATOM 1586 C C . SER A 1 208 ? 16.952 -27.847 -2.549 1.00 43.72 208 SER A C 1
ATOM 1588 O O . SER A 1 208 ? 16.471 -28.971 -2.666 1.00 43.72 208 SER A O 1
ATOM 1590 N N . SER A 1 209 ? 17.866 -27.582 -1.624 1.00 37.12 209 SER A N 1
ATOM 1591 C CA . SER A 1 209 ? 18.126 -28.505 -0.523 1.00 37.12 209 SER A CA 1
ATOM 1592 C C . SER A 1 209 ? 17.126 -28.218 0.594 1.00 37.12 209 SER A C 1
ATOM 1594 O O . SER A 1 209 ? 17.321 -27.297 1.390 1.00 37.12 209 SER A O 1
ATOM 1596 N N . SER A 1 210 ? 16.038 -28.982 0.620 1.00 37.41 210 SER A N 1
ATOM 1597 C CA . SER A 1 210 ? 15.354 -29.310 1.867 1.00 37.41 210 SER A CA 1
ATOM 1598 C C . SER A 1 210 ? 16.255 -30.244 2.682 1.00 37.41 210 SER A C 1
ATOM 1600 O O . SER A 1 210 ? 16.828 -31.168 2.113 1.00 37.41 210 SER A O 1
ATOM 1602 N N . GLU A 1 211 ? 16.335 -29.989 3.990 1.00 34.72 211 GLU A N 1
ATOM 1603 C CA . GLU A 1 211 ? 16.794 -30.917 5.039 1.00 34.72 211 GLU A CA 1
ATOM 1604 C C . GLU A 1 211 ? 18.291 -31.290 5.051 1.00 34.72 211 GLU A C 1
ATOM 1606 O O . GLU A 1 211 ? 18.767 -32.145 4.311 1.00 34.72 211 GLU A O 1
ATOM 1611 N N . ASN A 1 212 ? 19.052 -30.655 5.950 1.00 29.70 212 ASN A N 1
ATOM 1612 C CA . ASN A 1 212 ? 19.587 -31.315 7.151 1.00 29.70 212 ASN A CA 1
ATOM 1613 C C . ASN A 1 212 ? 20.544 -30.374 7.887 1.00 29.70 212 ASN A C 1
ATOM 1615 O O . ASN A 1 212 ? 21.677 -30.119 7.479 1.00 29.70 212 ASN A O 1
ATOM 1619 N N . GLU A 1 213 ? 20.045 -29.862 9.003 1.00 39.59 213 GLU A N 1
ATOM 1620 C CA . GLU A 1 213 ? 20.851 -29.359 10.096 1.00 39.59 213 GLU A CA 1
ATOM 1621 C C . GLU A 1 213 ? 21.447 -30.587 10.798 1.00 39.59 213 GLU A C 1
ATOM 1623 O O . GLU A 1 213 ? 20.780 -31.237 11.594 1.00 39.59 213 GLU A O 1
ATOM 1628 N N . GLU A 1 214 ? 22.688 -30.950 10.473 1.00 32.25 214 GLU A N 1
ATOM 1629 C CA . GLU A 1 214 ? 23.471 -31.814 11.353 1.00 32.25 214 GLU A CA 1
ATOM 1630 C C . GLU A 1 214 ? 24.927 -31.348 11.405 1.00 32.25 214 GLU A C 1
ATOM 1632 O O . GLU A 1 214 ? 25.648 -31.225 10.414 1.00 32.25 214 GLU A O 1
ATOM 1637 N N . SER A 1 215 ? 25.317 -31.004 12.626 1.00 40.28 215 SER A N 1
ATOM 1638 C CA . SER A 1 215 ? 26.617 -30.521 13.052 1.00 40.28 215 SER A CA 1
ATOM 1639 C C . SER A 1 215 ? 27.747 -31.492 12.716 1.00 40.28 215 SER A C 1
ATOM 1641 O O . SER A 1 215 ? 27.717 -32.624 13.188 1.00 40.28 215 SER A O 1
ATOM 1643 N N . VAL A 1 216 ? 28.826 -31.025 12.076 1.00 33.69 216 VAL A N 1
ATOM 1644 C CA . VAL A 1 216 ? 30.148 -31.654 12.239 1.00 33.69 216 VAL A CA 1
ATOM 1645 C C . VAL A 1 216 ? 31.259 -30.600 12.325 1.00 33.69 216 VAL A C 1
ATOM 1647 O O . VAL A 1 216 ? 31.604 -29.898 11.378 1.00 33.69 216 VAL A O 1
ATOM 1650 N N . VAL A 1 217 ? 31.788 -30.525 13.543 1.00 37.31 217 VAL A N 1
ATOM 1651 C CA . VAL A 1 217 ? 33.052 -29.978 14.054 1.00 37.31 217 VAL A CA 1
ATOM 1652 C C . VAL A 1 217 ? 34.163 -29.751 13.008 1.00 37.31 217 VAL A C 1
ATOM 1654 O O . VAL A 1 217 ? 34.631 -30.684 12.361 1.00 37.31 217 VAL A O 1
ATOM 1657 N N . LYS A 1 218 ? 34.699 -28.519 12.945 1.00 37.25 218 LYS A N 1
ATOM 1658 C CA . LYS A 1 218 ? 36.006 -28.223 12.322 1.00 37.25 218 LYS A CA 1
ATOM 1659 C C . LYS A 1 218 ? 37.146 -28.752 13.207 1.00 37.25 218 LYS A C 1
ATOM 1661 O O . LYS A 1 218 ? 37.258 -28.290 14.345 1.00 37.25 218 LYS A O 1
ATOM 1666 N N . PRO A 1 219 ? 38.058 -29.611 12.714 1.00 38.41 219 PRO A N 1
ATOM 1667 C CA . PRO A 1 219 ? 39.308 -29.860 13.413 1.00 38.41 219 PRO A CA 1
ATOM 1668 C C . PRO A 1 219 ? 40.285 -28.702 13.156 1.00 38.41 219 PRO A C 1
ATOM 1670 O O . PRO A 1 219 ? 40.49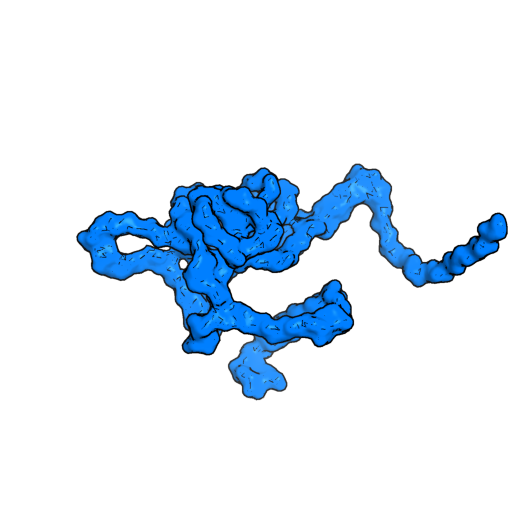5 -28.274 12.020 1.00 38.41 219 PRO A O 1
ATOM 1673 N N . ARG A 1 220 ? 40.894 -28.200 14.236 1.00 43.44 220 ARG A N 1
ATOM 1674 C CA . ARG A 1 220 ? 42.071 -27.319 14.199 1.00 43.44 220 ARG A CA 1
ATOM 1675 C C . ARG A 1 220 ? 43.255 -28.040 13.546 1.00 43.44 220 ARG A C 1
ATOM 1677 O O . ARG A 1 220 ? 43.500 -29.198 13.871 1.00 43.44 220 ARG A O 1
ATOM 1684 N N . ARG A 1 221 ? 44.040 -27.320 12.742 1.00 39.31 221 ARG A N 1
ATOM 1685 C CA . ARG A 1 221 ? 45.475 -27.570 12.479 1.00 39.31 221 ARG A CA 1
ATOM 1686 C C . ARG A 1 221 ? 46.134 -26.190 12.325 1.00 39.31 221 ARG A C 1
ATOM 1688 O O . ARG A 1 221 ? 45.582 -25.374 11.593 1.00 39.31 221 ARG A O 1
ATOM 1695 N N . HIS A 1 222 ? 46.949 -25.772 13.297 1.00 42.41 222 HIS A N 1
ATOM 1696 C CA . HIS A 1 222 ? 48.401 -25.997 13.447 1.00 42.41 222 HIS A CA 1
ATOM 1697 C C . HIS A 1 222 ? 49.208 -25.210 12.424 1.00 42.41 222 HIS A C 1
ATOM 1699 O O . HIS A 1 222 ? 49.137 -25.576 11.233 1.00 42.41 222 HIS A O 1
#

pLDDT: mean 78.26, std 17.25, range [29.7, 97.06]

Sequence (222 aa):
VAGEVKADVSLVISITIIGFMTLHQVGRTAFDTAQGNLHISDWARSRSPQQVHADRAKNGGGGFLGYLKGLKRDYTIRFDEGFKGATFKLIEGVQLTQASMVDQADHPYANNRCEPGDGPIPTECRSAACGTCWVGILGGNDHLSEINPLERRRIARFGYIETDEPRPLIRLACKAKATDNVTIVIPTWNAVAGKYLEGKRIAIGGHSSSENEESVVKPRRH

Foldseek 3Di:
DCVVVVHDPVVVVVVVVVVVVVCVVCDDVCVVPDDPDDLDAPVRVVDDPVVVLVVQADWLPDPPVCVVVPDDSFFWEAADNSDPPRIFTADAPAFQQVSQLVPLDDRPVAAPQDDRSSGRFRDDPLQLPFQRRKKFWSYPLVQKAFQDPSFQVSCVQLVNDNDPDRRDRIGRSSRIGGRTYTYIYNDNDGSRRPNVVVVVCVVVVHDDDDDDDDDDDDDDDD

Radius of gyration: 21.39 Å; chains: 1; bounding box: 71×59×43 Å

Secondary structure (DSSP, 8-state):
-HHHHT--HHHHHHHHHHHHHHHHHH-HHHHHHS-------HHHHTS-HHHHHHHHT------HHHHTTT-----EEES-TTSTT-EEE--TTSBHHHHHHH--S--TTS-TTSPTTS-SS--S-SSSSS-TTEEEEEE-GGGBPPPPHHHHHHHHHHTS-----SS-SEEETTT-BBSS-EEEE--S-----HHHHHHHHHHTT------------PPP--